Protein AF-0000000084924869 (afdb_homodimer)

Secondary structure (DSSP, 8-state):
-----HHHHHHHHHHHHHHHSPTTPPBPHHHHHHHHT--HHHHHHHHHHHHHTTSEEEE-STT-EEEESS-GGG-BHHHHHHHHH-S--SSGGGSSTTTSTTTTT-TTHHHHHHHHHHHHHHHHT-BHHHHHTT-/-----HHHHHHHHHHHHHHHSPTTPPBPHHHHHHHHT--HHHHHHHHHHHHHTTSEEEE-STT-EEEESS-GGG-BHHHHHHHHH-S--SSGGGSSTTTSTTTTT-TTHHHHHHHHHHHHHHHHT-BHHHHHTT-

Solvent-accessible surface area (backbone atoms only — not comparable to full-atom values): 14492 Å² total; per-residue (Å²): 72,27,41,59,49,71,68,42,52,44,48,51,45,50,53,29,54,48,55,61,46,64,89,87,51,65,40,37,55,67,55,52,18,62,74,55,74,37,62,47,72,61,48,50,53,50,52,53,56,33,31,76,73,45,57,23,40,74,43,79,70,100,73,28,22,37,28,64,47,53,63,36,76,77,35,30,45,36,59,58,42,33,70,68,52,38,67,81,37,44,33,72,60,69,77,34,89,70,67,28,90,46,62,92,69,42,57,57,54,62,55,44,51,48,39,35,51,50,42,48,51,54,31,56,70,34,30,36,38,40,47,43,64,67,99,74,28,40,60,49,71,67,41,52,46,47,50,46,50,54,28,53,47,54,61,44,63,89,89,50,64,40,36,55,67,54,51,18,62,75,57,74,37,61,46,72,61,49,48,54,51,51,53,56,33,31,76,72,46,57,23,39,72,43,78,71,99,73,27,23,37,26,65,47,53,62,37,75,77,35,29,46,37,58,57,44,32,71,67,52,39,69,82,36,43,33,69,60,69,79,35,90,71,68,28,91,44,61,92,68,42,58,58,54,64,54,45,50,49,39,35,51,50,42,48,52,54,31,57,71,35,28,37,38,40,48,43,66,67,99

InterPro domains:
  IPR000944 Transcription regulator Rrf2 [PF02082] (4-133)
  IPR000944 Transcription regulator Rrf2 [PS51197] (3-133)
  IPR000944 Transcription regulator Rrf2 [PTHR33221] (2-133)
  IPR000944 Transcription regulator Rrf2 [TIGR00738] (2-132)
  IPR036388 Winged helix-like DNA-binding domain superfamily [G3DSA:1.10.10.10] (2-135)
  IPR036390 Winged helix DNA-binding domain superfamily [SSF46785] (4-133)

Structure (mmCIF, N/CA/C/O backbone):
data_AF-0000000084924869-model_v1
#
loop_
_entity.id
_entity.type
_entity.pdbx_description
1 polymer 'Winged helix-turn-helix transcriptional regulator, Rrf2 family'
#
loop_
_atom_site.group_PDB
_atom_site.id
_atom_site.type_symbol
_atom_site.label_atom_id
_atom_site.label_alt_id
_atom_site.label_comp_id
_atom_site.label_asym_id
_atom_site.label_entity_id
_atom_site.label_seq_id
_atom_site.pdbx_PDB_ins_code
_atom_site.Cartn_x
_atom_site.Cartn_y
_atom_site.Cartn_z
_atom_site.occupancy
_atom_site.B_iso_or_equiv
_atom_site.auth_seq_id
_atom_site.auth_comp_id
_atom_site.auth_asym_id
_atom_site.auth_atom_id
_atom_site.pdbx_PDB_model_num
ATOM 1 N N . MET A 1 1 ? 5.004 -0.794 -4.93 1 53.16 1 MET A N 1
ATOM 2 C CA . MET A 1 1 ? 3.57 -1.046 -4.809 1 53.16 1 MET A CA 1
ATOM 3 C C . MET A 1 1 ? 2.863 0.132 -4.148 1 53.16 1 MET A C 1
ATOM 5 O O . MET A 1 1 ? 2.232 0.944 -4.828 1 53.16 1 MET A O 1
ATOM 9 N N . MET A 1 2 ? 2.777 0.022 -2.65 1 60.47 2 MET A N 1
ATOM 10 C CA . MET A 1 2 ? 1.943 0.911 -1.848 1 60.47 2 MET A CA 1
ATOM 11 C C . MET A 1 2 ? 2.678 2.207 -1.528 1 60.47 2 MET A C 1
ATOM 13 O O . MET A 1 2 ? 3.703 2.193 -0.845 1 60.47 2 MET A O 1
ATOM 17 N N . GLU A 1 3 ? 2.432 3.125 -2.549 1 78.69 3 GLU A N 1
ATOM 18 C CA . GLU A 1 3 ? 3.229 4.316 -2.271 1 78.69 3 GLU A CA 1
ATOM 19 C C . GLU A 1 3 ? 2.34 5.539 -2.072 1 78.69 3 GLU A C 1
ATOM 21 O O . GLU A 1 3 ? 1.475 5.824 -2.902 1 78.69 3 GLU A O 1
ATOM 26 N N . LEU A 1 4 ? 2.545 6.152 -0.967 1 87.62 4 LEU A N 1
ATOM 27 C CA . LEU A 1 4 ? 1.898 7.438 -0.728 1 87.62 4 LEU A CA 1
ATOM 28 C C . LEU A 1 4 ? 2.242 8.43 -1.832 1 87.62 4 LEU A C 1
ATOM 30 O O . LEU A 1 4 ? 3.396 8.523 -2.252 1 87.62 4 LEU A O 1
ATOM 34 N N . THR A 1 5 ? 1.262 9.148 -2.33 1 88.25 5 THR A N 1
ATOM 35 C CA . THR A 1 5 ? 1.486 10.148 -3.365 1 88.25 5 THR A CA 1
ATOM 36 C C . THR A 1 5 ? 2.102 11.414 -2.771 1 88.25 5 THR A C 1
ATOM 38 O O . THR A 1 5 ? 2.176 11.555 -1.55 1 88.25 5 THR A O 1
ATOM 41 N N . ARG A 1 6 ? 2.523 12.273 -3.648 1 89 6 ARG A N 1
ATOM 42 C CA . ARG A 1 6 ? 3.006 13.578 -3.223 1 89 6 ARG A CA 1
ATOM 43 C C . ARG A 1 6 ? 1.907 14.367 -2.514 1 89 6 ARG A C 1
ATOM 45 O O . ARG A 1 6 ? 2.172 15.07 -1.538 1 89 6 ARG A O 1
ATOM 52 N N . LYS A 1 7 ? 0.687 14.219 -3.035 1 93.25 7 LYS A N 1
ATOM 53 C CA . LYS A 1 7 ? -0.458 14.875 -2.408 1 93.25 7 LYS A CA 1
ATOM 54 C C . LYS A 1 7 ? -0.628 14.414 -0.963 1 93.25 7 LYS A C 1
ATOM 56 O O . LYS A 1 7 ? -0.887 15.234 -0.075 1 93.25 7 LYS A O 1
ATOM 61 N N . GLY A 1 8 ? -0.498 13.117 -0.785 1 93.75 8 GLY A N 1
ATOM 62 C CA . GLY A 1 8 ? -0.571 12.586 0.566 1 93.75 8 GLY A CA 1
ATOM 63 C C . GLY A 1 8 ? 0.512 13.125 1.479 1 93.75 8 GLY A C 1
ATOM 64 O O . GLY A 1 8 ? 0.253 13.43 2.646 1 93.75 8 GLY A O 1
ATOM 65 N N . GLU A 1 9 ? 1.698 13.273 0.937 1 91.75 9 GLU A N 1
ATOM 66 C CA . GLU A 1 9 ? 2.811 13.82 1.707 1 91.75 9 GLU A CA 1
ATOM 67 C C . GLU A 1 9 ? 2.543 15.273 2.107 1 91.75 9 GLU A C 1
ATOM 69 O O . GLU A 1 9 ? 2.752 15.648 3.262 1 91.75 9 GLU A O 1
ATOM 74 N N . TYR A 1 10 ? 2.08 16.016 1.207 1 94.75 10 TYR A N 1
ATOM 75 C CA . TYR A 1 10 ? 1.761 17.422 1.456 1 94.75 10 TYR A CA 1
ATOM 76 C C . TYR A 1 10 ? 0.674 17.547 2.518 1 94.75 10 TYR A C 1
ATOM 78 O O . TYR A 1 10 ? 0.769 18.391 3.41 1 94.75 10 TYR A O 1
ATOM 86 N N . ALA A 1 11 ? -0.314 16.688 2.385 1 97.19 11 ALA A N 1
ATOM 87 C CA . ALA A 1 11 ? -1.429 16.703 3.33 1 97.19 11 ALA A CA 1
ATOM 88 C C . ALA A 1 11 ? -0.943 16.469 4.754 1 97.19 11 ALA A C 1
ATOM 90 O O . ALA A 1 11 ? -1.32 17.188 5.68 1 97.19 11 ALA A O 1
ATOM 91 N N . ILE A 1 12 ? -0.11 15.5 4.812 1 96.19 12 ILE A N 1
ATOM 92 C CA . ILE A 1 12 ? 0.388 15.117 6.129 1 96.19 12 ILE A CA 1
ATOM 93 C C . ILE A 1 12 ? 1.223 16.25 6.719 1 96.19 12 ILE A C 1
ATOM 95 O O . ILE A 1 12 ? 1.039 16.625 7.875 1 96.19 12 ILE A O 1
ATOM 99 N N . ARG A 1 13 ? 2.061 16.812 5.949 1 95.06 13 ARG A N 1
ATOM 100 C CA . ARG A 1 13 ? 2.869 17.938 6.418 1 95.06 13 ARG A CA 1
ATOM 101 C C . ARG A 1 13 ? 1.986 19.109 6.844 1 95.06 13 ARG A C 1
ATOM 103 O O . ARG A 1 13 ? 2.211 19.703 7.895 1 95.06 13 ARG A O 1
ATOM 110 N N . GLY A 1 14 ? 1.022 19.391 6.008 1 96.88 14 GLY A N 1
ATOM 111 C CA . GLY A 1 14 ? 0.128 20.5 6.289 1 96.88 14 GLY A CA 1
ATOM 112 C C . GLY A 1 14 ? -0.635 20.344 7.59 1 96.88 14 GLY A C 1
ATOM 113 O O . GLY A 1 14 ? -0.682 21.266 8.406 1 96.88 14 GLY A O 1
ATOM 114 N N . ILE A 1 15 ? -1.217 19.188 7.781 1 97.62 15 ILE A N 1
ATOM 115 C CA . ILE A 1 15 ? -2.07 18.969 8.945 1 97.62 15 ILE A CA 1
ATOM 116 C C . ILE A 1 15 ? -1.216 18.922 10.211 1 97.62 15 ILE A C 1
ATOM 118 O O . ILE A 1 15 ? -1.646 19.375 11.273 1 97.62 15 ILE A O 1
ATOM 122 N N . ILE A 1 16 ? -0.017 18.344 10.133 1 96.75 16 ILE A N 1
ATOM 123 C CA . ILE A 1 16 ? 0.887 18.312 11.281 1 96.75 16 ILE A CA 1
ATOM 124 C C . ILE A 1 16 ? 1.256 19.75 11.68 1 96.75 16 ILE A C 1
ATOM 126 O O . ILE A 1 16 ? 1.271 20.078 12.867 1 96.75 16 ILE A O 1
ATOM 130 N N . HIS A 1 17 ? 1.549 20.547 10.703 1 96.88 17 HIS A N 1
ATOM 131 C CA . HIS A 1 17 ? 1.871 21.938 10.984 1 96.88 17 HIS A CA 1
ATOM 132 C C . HIS A 1 17 ? 0.722 22.641 11.711 1 96.88 17 HIS A C 1
ATOM 134 O O . HIS A 1 17 ? 0.934 23.312 12.719 1 96.88 17 HIS A O 1
ATOM 140 N N . LEU A 1 18 ? -0.443 22.469 11.219 1 97.62 18 LEU A N 1
ATOM 141 C CA . LEU A 1 18 ? -1.604 23.078 11.844 1 97.62 18 LEU A CA 1
ATOM 142 C C . LEU A 1 18 ? -1.762 22.609 13.289 1 97.62 18 LEU A C 1
ATOM 144 O O . LEU A 1 18 ? -2.143 23.391 14.164 1 97.62 18 LEU A O 1
ATOM 148 N N . ALA A 1 19 ? -1.456 21.359 13.492 1 97.06 19 ALA A N 1
ATOM 149 C CA . ALA A 1 19 ? -1.601 20.781 14.82 1 97.06 19 ALA A CA 1
ATOM 150 C C . ALA A 1 19 ? -0.564 21.344 15.789 1 97.06 19 ALA A C 1
ATOM 152 O O . ALA A 1 19 ? -0.705 21.219 17 1 97.06 19 ALA A O 1
ATOM 153 N N . GLN A 1 20 ? 0.542 21.891 15.297 1 96.31 20 GLN A N 1
ATOM 154 C CA . GLN A 1 20 ? 1.623 22.422 16.109 1 96.31 20 GLN A CA 1
ATOM 155 C C . GLN A 1 20 ? 1.338 23.875 16.516 1 96.31 20 GLN A C 1
ATOM 157 O O . GLN A 1 20 ? 2.016 24.422 17.391 1 96.31 20 GLN A O 1
ATOM 162 N N . LEU A 1 21 ? 0.315 24.453 15.914 1 95.56 21 LEU A N 1
ATOM 163 C CA . LEU A 1 21 ? -0.051 25.828 16.219 1 95.56 21 LEU A CA 1
ATOM 164 C C . LEU A 1 21 ? -0.921 25.906 17.469 1 95.56 21 LEU A C 1
ATOM 166 O O . LEU A 1 21 ? -1.56 24.906 17.844 1 95.56 21 LEU A O 1
ATOM 170 N N . PRO A 1 22 ? -0.919 27.078 18.141 1 93.62 22 PRO A N 1
ATOM 171 C CA . PRO A 1 22 ? -1.825 27.25 19.281 1 93.62 22 PRO A CA 1
ATOM 172 C C . PRO A 1 22 ? -3.287 27.016 18.922 1 93.62 22 PRO A C 1
ATOM 174 O O . PRO A 1 22 ? -3.723 27.375 17.828 1 93.62 22 PRO A O 1
ATOM 177 N N . PRO A 1 23 ? -3.977 26.328 19.891 1 88.56 23 PRO A N 1
ATOM 178 C CA . PRO A 1 23 ? -5.395 26.078 19.609 1 88.56 23 PRO A CA 1
ATOM 179 C C . PRO A 1 23 ? -6.145 27.359 19.203 1 88.56 23 PRO A C 1
ATOM 181 O O . PRO A 1 23 ? -5.953 28.406 19.812 1 88.56 23 PRO A O 1
ATOM 184 N N . GLY A 1 24 ? -6.875 27.266 18.094 1 87.19 24 GLY A N 1
ATOM 185 C CA . GLY A 1 24 ? -7.707 28.391 17.672 1 87.19 24 GLY A CA 1
ATOM 186 C C . GLY A 1 24 ? -7 29.328 16.719 1 87.19 24 GLY A C 1
ATOM 187 O O . GLY A 1 24 ? -7.625 30.234 16.156 1 87.19 24 GLY A O 1
ATOM 188 N N . LYS A 1 25 ? -5.695 29.203 16.578 1 92.19 25 LYS A N 1
ATOM 189 C CA . LYS A 1 25 ? -4.965 30.062 15.656 1 92.19 25 LYS A CA 1
ATOM 190 C C . LYS A 1 25 ? -5.301 29.734 14.203 1 92.19 25 LYS A C 1
ATOM 192 O O . LYS A 1 25 ? -5.207 28.578 13.789 1 92.19 25 LYS A O 1
ATOM 197 N N . VAL A 1 26 ? -5.715 30.75 13.492 1 95.62 26 VAL A N 1
ATOM 198 C CA . VAL A 1 26 ? -5.934 30.625 12.055 1 95.62 26 VAL A CA 1
ATOM 199 C C . VAL A 1 26 ? -4.633 30.906 11.312 1 95.62 26 VAL A C 1
ATOM 201 O O . VAL A 1 26 ? -4.012 31.953 11.516 1 95.62 26 VAL A O 1
ATOM 204 N N . ALA A 1 27 ? -4.16 29.953 10.562 1 96.69 27 ALA A N 1
ATOM 205 C CA . ALA A 1 27 ? -2.939 30.141 9.781 1 96.69 27 ALA A CA 1
ATOM 206 C C . ALA A 1 27 ? -3.266 30.422 8.32 1 96.69 27 ALA A C 1
ATOM 208 O O . ALA A 1 27 ? -4.113 29.766 7.719 1 96.69 27 ALA A O 1
ATOM 209 N N . LEU A 1 28 ? -2.555 31.438 7.816 1 96.06 28 LEU A N 1
ATOM 210 C CA . LEU A 1 28 ? -2.693 31.734 6.395 1 96.06 28 LEU A CA 1
ATOM 211 C C . LEU A 1 28 ? -2.117 30.594 5.547 1 96.06 28 LEU A C 1
ATOM 213 O O . LEU A 1 28 ? -1.1 30 5.91 1 96.06 28 LEU A O 1
ATOM 217 N N . ILE A 1 29 ? -2.816 30.375 4.402 1 96.38 29 ILE A N 1
ATOM 218 C CA . ILE A 1 29 ? -2.357 29.328 3.496 1 96.38 29 ILE A CA 1
ATOM 219 C C . ILE A 1 29 ? -0.901 29.578 3.115 1 96.38 29 ILE A C 1
ATOM 221 O O . ILE A 1 29 ? -0.109 28.641 3.016 1 96.38 29 ILE A O 1
ATOM 225 N N . SER A 1 30 ? -0.504 30.844 2.859 1 96 30 SER A N 1
ATOM 226 C CA . SER A 1 30 ? 0.861 31.188 2.48 1 96 30 SER A CA 1
ATOM 227 C C . SER A 1 30 ? 1.85 30.828 3.586 1 96 30 SER A C 1
ATOM 229 O O . SER A 1 30 ? 2.955 30.359 3.307 1 96 30 SER A O 1
ATOM 231 N N . GLU A 1 31 ? 1.452 31 4.789 1 96.19 31 GLU A N 1
ATOM 232 C CA . GLU A 1 31 ? 2.297 30.672 5.938 1 96.19 31 GLU A CA 1
ATOM 233 C C . GLU A 1 31 ? 2.496 29.156 6.066 1 96.19 31 GLU A C 1
ATOM 235 O O . GLU A 1 31 ? 3.611 28.703 6.309 1 96.19 31 GLU A O 1
ATOM 240 N N . ILE A 1 32 ? 1.382 28.453 5.926 1 97.19 32 ILE A N 1
ATOM 241 C CA . ILE A 1 32 ? 1.454 27 6.035 1 97.19 32 ILE A CA 1
ATOM 242 C C . ILE A 1 32 ? 2.342 26.438 4.922 1 97.19 32 ILE A C 1
ATOM 244 O O . ILE A 1 32 ? 3.209 25.594 5.176 1 97.19 32 ILE A O 1
ATOM 248 N N . ALA A 1 33 ? 2.076 26.938 3.713 1 97.38 33 ALA A N 1
ATOM 249 C CA . ALA A 1 33 ? 2.84 26.5 2.553 1 97.38 33 ALA A CA 1
ATOM 250 C C . ALA A 1 33 ? 4.332 26.734 2.75 1 97.38 33 ALA A C 1
ATOM 252 O O . ALA A 1 33 ? 5.152 25.844 2.496 1 97.38 33 ALA A O 1
ATOM 253 N N . GLU A 1 34 ? 4.734 27.844 3.232 1 96.69 34 GLU A N 1
ATOM 254 C CA . GLU A 1 34 ? 6.129 28.203 3.463 1 96.69 34 GLU A CA 1
ATOM 255 C C . GLU A 1 34 ? 6.746 27.344 4.559 1 96.69 34 GLU A C 1
ATOM 257 O O . GLU A 1 34 ? 7.852 26.812 4.391 1 96.69 34 GLU A O 1
ATOM 262 N N . ALA A 1 35 ? 6.035 27.172 5.582 1 95.44 35 ALA A N 1
ATOM 263 C CA . ALA A 1 35 ? 6.543 26.438 6.738 1 95.44 35 ALA A CA 1
ATOM 264 C C . ALA A 1 35 ? 6.734 24.953 6.41 1 95.44 35 ALA A C 1
ATOM 266 O O . ALA A 1 35 ? 7.598 24.297 6.988 1 95.44 35 ALA A O 1
ATOM 267 N N . THR A 1 36 ? 5.953 24.438 5.523 1 94.62 36 THR A N 1
ATOM 268 C CA . THR A 1 36 ? 5.957 23 5.254 1 94.62 36 THR A CA 1
ATOM 269 C C . THR A 1 36 ? 6.656 22.703 3.934 1 94.62 36 THR A C 1
ATOM 271 O O . THR A 1 36 ? 6.793 21.531 3.547 1 94.62 36 THR A O 1
ATOM 274 N N . ASP A 1 37 ? 7.059 23.703 3.205 1 94.06 37 ASP A N 1
ATOM 275 C CA . ASP A 1 37 ? 7.691 23.531 1.9 1 94.06 37 ASP A CA 1
ATOM 276 C C . ASP A 1 37 ? 6.781 22.781 0.936 1 94.06 37 ASP A C 1
ATOM 278 O O . ASP A 1 37 ? 7.184 21.766 0.357 1 94.06 37 ASP A O 1
ATOM 282 N N . VAL A 1 38 ? 5.543 23.219 0.897 1 96.06 38 VAL A N 1
ATOM 283 C CA . VAL A 1 38 ? 4.535 22.688 -0.01 1 96.06 38 VAL A CA 1
ATOM 284 C C . VAL A 1 38 ? 4.016 23.797 -0.921 1 96.06 38 VAL A C 1
ATOM 286 O O . VAL A 1 38 ? 3.744 24.906 -0.463 1 96.06 38 VAL A O 1
ATOM 289 N N . PRO A 1 39 ? 3.92 23.5 -2.246 1 97.38 39 PRO A N 1
ATOM 290 C CA . PRO A 1 39 ? 3.338 24.531 -3.111 1 97.38 39 PRO A CA 1
ATOM 291 C C . PRO A 1 39 ? 1.97 25.016 -2.627 1 97.38 39 PRO A C 1
ATOM 293 O O . PRO A 1 39 ? 1.089 24.188 -2.359 1 97.38 39 PRO A O 1
ATOM 296 N N . GLN A 1 40 ? 1.827 26.328 -2.543 1 97.12 40 GLN A N 1
ATOM 297 C CA . GLN A 1 40 ? 0.661 26.938 -1.921 1 97.12 40 GLN A CA 1
ATOM 298 C C . GLN A 1 40 ? -0.628 26.484 -2.602 1 97.12 40 GLN A C 1
ATOM 300 O O . GLN A 1 40 ? -1.613 26.172 -1.932 1 97.12 40 GLN A O 1
ATOM 305 N N . THR A 1 41 ? -0.629 26.453 -3.938 1 96.75 41 THR A N 1
ATOM 306 C CA . THR A 1 41 ? -1.828 26.109 -4.695 1 96.75 41 THR A CA 1
ATOM 307 C C . THR A 1 41 ? -2.279 24.688 -4.379 1 96.75 41 THR A C 1
ATOM 309 O O . THR A 1 41 ? -3.471 24.438 -4.188 1 96.75 41 THR A O 1
ATOM 312 N N . PHE A 1 42 ? -1.299 23.734 -4.301 1 96.44 42 PHE A N 1
ATOM 313 C CA . PHE A 1 42 ? -1.608 22.344 -3.996 1 96.44 42 PHE A CA 1
ATOM 314 C C . PHE A 1 42 ? -2.111 22.203 -2.564 1 96.44 42 PHE A C 1
ATOM 316 O O . PHE A 1 42 ? -3.094 21.516 -2.311 1 96.44 42 PHE A O 1
ATOM 323 N N . LEU A 1 43 ? -1.487 22.891 -1.683 1 97.69 43 LEU A N 1
ATOM 324 C CA . LEU A 1 43 ? -1.86 22.828 -0.274 1 97.69 43 LEU A CA 1
ATOM 325 C C . LEU A 1 43 ? -3.258 23.391 -0.053 1 97.69 43 LEU A C 1
ATOM 327 O O . LEU A 1 43 ? -4.039 22.844 0.727 1 97.69 43 LEU A O 1
ATOM 331 N N . ALA A 1 44 ? -3.559 24.484 -0.708 1 96.81 44 ALA A N 1
ATOM 332 C CA . ALA A 1 44 ? -4.879 25.094 -0.588 1 96.81 44 ALA A CA 1
ATOM 333 C C . ALA A 1 44 ? -5.977 24.109 -1 1 96.81 44 ALA A C 1
ATOM 335 O O . ALA A 1 44 ? -7 24 -0.32 1 96.81 44 ALA A O 1
ATOM 336 N N . LYS A 1 45 ? -5.781 23.438 -2.045 1 97.44 45 LYS A N 1
ATOM 337 C CA . LYS A 1 45 ? -6.754 22.453 -2.523 1 97.44 45 LYS A CA 1
ATOM 338 C C . LYS A 1 45 ? -6.934 21.328 -1.521 1 97.44 45 LYS A C 1
ATOM 340 O O . LYS A 1 45 ? -8.055 20.891 -1.255 1 97.44 45 LYS A O 1
ATOM 345 N N . ILE A 1 46 ? -5.832 20.859 -1.04 1 98.12 46 ILE A N 1
ATOM 346 C CA . ILE A 1 46 ? -5.855 19.781 -0.06 1 98.12 46 ILE A CA 1
ATOM 347 C C . ILE A 1 46 ? -6.641 20.219 1.175 1 98.12 46 ILE A C 1
ATOM 349 O O . ILE A 1 46 ? -7.559 19.531 1.614 1 98.12 46 ILE A O 1
ATOM 353 N N . LEU A 1 47 ? -6.277 21.391 1.709 1 98 47 LEU A N 1
ATOM 354 C CA . LEU A 1 47 ? -6.895 21.844 2.947 1 98 47 LEU A CA 1
ATOM 355 C C . LEU A 1 47 ? -8.359 22.203 2.725 1 98 47 LEU A C 1
ATOM 357 O O . LEU A 1 47 ? -9.188 22.016 3.617 1 98 47 LEU A O 1
ATOM 361 N N . GLN A 1 48 ? -8.688 22.656 1.547 1 97.31 48 GLN A N 1
ATOM 362 C CA . GLN A 1 48 ? -10.094 22.891 1.226 1 97.31 48 GLN A CA 1
ATOM 363 C C . GLN A 1 48 ? -10.891 21.594 1.249 1 97.31 48 GLN A C 1
ATOM 365 O O . GLN A 1 48 ? -12.023 21.562 1.743 1 97.31 48 GLN A O 1
ATOM 370 N N . SER A 1 49 ? -10.312 20.609 0.701 1 97.56 49 SER A N 1
ATOM 371 C CA . SER A 1 49 ? -10.977 19.312 0.736 1 97.56 49 SER A CA 1
ATOM 372 C C . SER A 1 49 ? -11.125 18.797 2.166 1 97.56 49 SER A C 1
ATOM 374 O O . SER A 1 49 ? -12.125 18.156 2.506 1 97.56 49 SER A O 1
ATOM 376 N N . PHE A 1 50 ? -10.117 19.031 2.961 1 98.38 50 PHE A N 1
ATOM 377 C CA . PHE A 1 50 ? -10.164 18.641 4.363 1 98.38 50 PHE A CA 1
ATOM 378 C C . PHE A 1 50 ? -11.266 19.391 5.102 1 98.38 50 PHE A C 1
ATOM 380 O O . PHE A 1 50 ? -11.875 18.859 6.031 1 98.38 50 PHE A O 1
ATOM 387 N N . ALA A 1 51 ? -11.492 20.625 4.738 1 97.94 51 ALA A N 1
ATOM 388 C CA . ALA A 1 51 ? -12.547 21.438 5.352 1 97.94 51 ALA A CA 1
ATOM 389 C C . ALA A 1 51 ? -13.922 20.828 5.098 1 97.94 51 ALA A C 1
ATOM 391 O O . ALA A 1 51 ? -14.781 20.828 5.977 1 97.94 51 ALA A O 1
ATOM 392 N N . LYS A 1 52 ? -14.07 20.234 3.98 1 97.12 52 LYS A N 1
ATOM 393 C CA . LYS A 1 52 ? -15.352 19.625 3.605 1 97.12 52 LYS A CA 1
ATOM 394 C C . LYS A 1 52 ? -15.68 18.438 4.504 1 97.12 52 LYS A C 1
ATOM 396 O O . LYS A 1 52 ? -16.844 18.094 4.68 1 97.12 52 LYS A O 1
ATOM 401 N N . ILE A 1 53 ? -14.664 17.875 5.07 1 96.56 53 ILE A N 1
ATOM 402 C CA . ILE A 1 53 ? -14.906 16.688 5.879 1 96.56 53 ILE A CA 1
ATOM 403 C C . ILE A 1 53 ? -14.602 16.984 7.344 1 96.56 53 ILE A C 1
ATOM 405 O O . ILE A 1 53 ? -14.508 16.062 8.164 1 96.56 53 ILE A O 1
ATOM 409 N N . GLY A 1 54 ? -14.336 18.125 7.668 1 97.25 54 GLY A N 1
ATOM 410 C CA . GLY A 1 54 ? -14.289 18.594 9.047 1 97.25 54 GLY A CA 1
ATOM 411 C C . GLY A 1 54 ? -12.93 18.391 9.695 1 97.25 54 GLY A C 1
ATOM 412 O O . GLY A 1 54 ? -12.797 18.531 10.914 1 97.25 54 GLY A O 1
ATOM 413 N N . ILE A 1 55 ? -11.898 18.078 8.953 1 97.75 55 ILE A N 1
ATOM 414 C CA . ILE A 1 55 ? -10.555 17.938 9.5 1 97.75 55 ILE A CA 1
ATOM 415 C C . ILE A 1 55 ? -9.984 19.328 9.836 1 97.75 55 ILE A C 1
ATOM 417 O O . ILE A 1 55 ? -9.312 19.484 10.852 1 97.75 55 ILE A O 1
ATOM 421 N N . VAL A 1 56 ? -10.297 20.297 8.984 1 98 56 VAL A N 1
ATOM 422 C CA . VAL A 1 56 ? -9.914 21.672 9.242 1 98 56 VAL A CA 1
ATOM 423 C C . VAL A 1 56 ? -11.125 22.594 9.062 1 98 56 VAL A C 1
ATOM 425 O O . VAL A 1 56 ? -12.164 22.156 8.562 1 98 56 VAL A O 1
ATOM 428 N N . GLN A 1 57 ? -10.984 23.766 9.555 1 97.12 57 GLN A N 1
ATOM 429 C CA . GLN A 1 57 ? -11.914 24.859 9.281 1 97.12 57 GLN A CA 1
ATOM 430 C C . GLN A 1 57 ? -11.273 25.906 8.367 1 97.12 57 GLN A C 1
ATOM 432 O O . GLN A 1 57 ? -10.109 26.266 8.547 1 97.12 57 GLN A O 1
ATOM 437 N N . SER A 1 58 ? -12.023 26.344 7.461 1 96.75 58 SER A N 1
ATOM 438 C CA . SER A 1 58 ? -11.547 27.359 6.523 1 96.75 58 SER A CA 1
ATOM 439 C C . SER A 1 58 ? -12.195 28.719 6.801 1 96.75 58 SER A C 1
ATOM 441 O O . SER A 1 58 ? -13.375 28.781 7.156 1 96.75 58 SER A O 1
ATOM 443 N N . PHE A 1 59 ? -11.43 29.75 6.684 1 94.12 59 PHE A N 1
ATOM 444 C CA . PHE A 1 59 ? -11.898 31.109 6.875 1 94.12 59 PHE A CA 1
ATOM 445 C C . PHE A 1 59 ? -11.594 31.969 5.648 1 94.12 59 PHE A C 1
ATOM 447 O O . PHE A 1 59 ? -10.508 31.859 5.07 1 94.12 59 PHE A O 1
ATOM 454 N N . ARG A 1 60 ? -12.531 32.781 5.262 1 85.88 60 ARG A N 1
ATOM 455 C CA . ARG A 1 60 ? -12.367 33.656 4.109 1 85.88 60 ARG A CA 1
ATOM 456 C C . ARG A 1 60 ? -12.055 35.094 4.551 1 85.88 60 ARG A C 1
ATOM 458 O O . ARG A 1 60 ? -12.281 35.469 5.707 1 85.88 60 ARG A O 1
ATOM 465 N N . GLY A 1 61 ? -11.555 36.062 3.699 1 77.62 61 GLY A N 1
ATOM 466 C CA . GLY A 1 61 ? -11.289 37.469 3.924 1 77.62 61 GLY A CA 1
ATOM 467 C C . GLY A 1 61 ? -9.898 37.719 4.473 1 77.62 61 GLY A C 1
ATOM 468 O O . GLY A 1 61 ? -8.992 36.906 4.297 1 77.62 61 GLY A O 1
ATOM 469 N N . ALA A 1 62 ? -9.5 38.969 5.051 1 64.5 62 ALA A N 1
ATOM 470 C CA . ALA A 1 62 ? -8.195 39.438 5.5 1 64.5 62 ALA A CA 1
ATOM 471 C C . ALA A 1 62 ? -7.559 38.469 6.48 1 64.5 62 ALA A C 1
ATOM 473 O O . ALA A 1 62 ? -6.336 38.281 6.496 1 64.5 62 ALA A O 1
ATOM 474 N N . GLY A 1 63 ? -8.359 37.625 7.152 1 64.69 63 GLY A N 1
ATOM 475 C CA . GLY A 1 63 ? -7.879 36.656 8.125 1 64.69 63 GLY A CA 1
ATOM 476 C C . GLY A 1 63 ? -8.141 35.219 7.707 1 64.69 63 GLY A C 1
ATOM 477 O O . GLY A 1 63 ? -8.266 34.344 8.555 1 64.69 63 GLY A O 1
ATOM 478 N N . GLY A 1 64 ? -8.188 35.219 6.324 1 85.12 64 GLY A N 1
ATOM 479 C CA . GLY A 1 64 ? -8.562 33.938 5.777 1 85.12 64 GLY A CA 1
ATOM 480 C C . GLY A 1 64 ? -7.438 32.906 5.84 1 85.12 64 GLY A C 1
ATOM 481 O O . GLY A 1 64 ? -6.27 33.281 5.992 1 85.12 64 GLY A O 1
ATOM 482 N N . GLY A 1 65 ? -7.746 31.656 6.211 1 96.06 65 GLY A N 1
ATOM 483 C CA . GLY A 1 65 ? -6.816 30.562 6.426 1 96.06 65 GLY A CA 1
ATOM 484 C C . GLY A 1 65 ? -7.488 29.312 6.965 1 96.06 65 GLY A C 1
ATOM 485 O O . GLY A 1 65 ? -8.609 28.984 6.578 1 96.06 65 GLY A O 1
ATOM 486 N N . PHE A 1 66 ? -6.648 28.609 7.605 1 97.88 66 PHE A N 1
ATOM 487 C CA . PHE A 1 66 ? -7.117 27.312 8.07 1 97.88 66 PHE A CA 1
ATOM 488 C C . PHE A 1 66 ? -6.73 27.094 9.531 1 97.88 66 PHE A C 1
ATOM 490 O O . PHE A 1 66 ? -5.723 27.625 10 1 97.88 66 PHE A O 1
ATOM 497 N N . MET A 1 67 ? -7.496 26.406 10.203 1 97 67 MET A N 1
ATOM 498 C CA . MET A 1 67 ? -7.172 25.859 11.508 1 97 67 MET A CA 1
ATOM 499 C C . MET A 1 67 ? -7.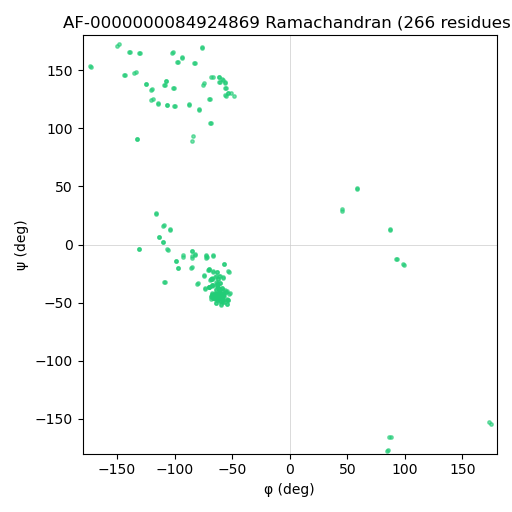707 24.438 11.648 1 97 67 MET A C 1
ATOM 501 O O . MET A 1 67 ? -8.531 24 10.836 1 97 67 MET A O 1
ATOM 505 N N . LEU A 1 68 ? -7.234 23.734 12.641 1 97.25 68 LEU A N 1
ATOM 506 C CA . LEU A 1 68 ? -7.777 22.406 12.844 1 97.25 68 LEU A CA 1
ATOM 507 C C . LEU A 1 68 ? -9.273 22.453 13.125 1 97.25 68 LEU A C 1
ATOM 509 O O . LEU A 1 68 ? -9.742 23.344 13.852 1 97.25 68 LEU A O 1
ATOM 513 N N . GLY A 1 69 ? -10.016 21.531 12.57 1 96.5 69 GLY A N 1
ATOM 514 C CA . GLY A 1 69 ? -11.453 21.484 12.789 1 96.5 69 GLY A CA 1
ATOM 515 C C . GLY A 1 69 ? -11.844 20.719 14.039 1 96.5 69 GLY A C 1
ATOM 516 O O . GLY A 1 69 ? -12.977 20.844 14.523 1 96.5 69 GLY A O 1
ATOM 517 N N . ARG A 1 70 ? -11.023 19.906 14.516 1 94.81 70 ARG A N 1
ATOM 518 C CA . ARG A 1 70 ? -11.141 19.172 15.766 1 94.81 70 ARG A CA 1
ATOM 519 C C . ARG A 1 70 ? -9.766 18.938 16.391 1 94.81 70 ARG A C 1
ATOM 521 O O . ARG A 1 70 ? -8.742 19.219 15.781 1 94.81 70 ARG A O 1
ATOM 528 N N . SER A 1 71 ? -9.797 18.406 17.609 1 96.31 71 SER A N 1
ATOM 529 C CA . SER A 1 71 ? -8.531 18.188 18.312 1 96.31 71 SER A CA 1
ATOM 530 C C . SER A 1 71 ? -7.617 17.266 17.531 1 96.31 71 SER A C 1
ATOM 532 O O . SER A 1 71 ? -8.07 16.266 16.953 1 96.31 71 SER A O 1
ATOM 534 N N . ALA A 1 72 ? -6.309 17.531 17.547 1 97.31 72 ALA A N 1
ATOM 535 C CA . ALA A 1 72 ? -5.312 16.734 16.844 1 97.31 72 ALA A CA 1
ATOM 536 C C . ALA A 1 72 ? -5.305 15.297 17.375 1 97.31 72 ALA A C 1
ATOM 538 O O . ALA A 1 72 ? -4.945 14.359 16.656 1 97.31 72 ALA A O 1
ATOM 539 N N . SER A 1 73 ? -5.711 15.102 18.672 1 97.31 73 SER A N 1
ATOM 540 C CA . SER A 1 73 ? -5.734 13.781 19.281 1 97.31 73 SER A CA 1
ATOM 541 C C . SER A 1 73 ? -6.863 12.922 18.719 1 97.31 73 SER A C 1
ATOM 543 O O . SER A 1 73 ? -6.887 11.711 18.922 1 97.31 73 SER A O 1
ATOM 545 N N . ARG A 1 74 ? -7.762 13.531 17.969 1 97.38 74 ARG A N 1
ATOM 546 C CA . ARG A 1 74 ? -8.922 12.836 17.422 1 97.38 74 ARG A CA 1
ATOM 547 C C . ARG A 1 74 ? -8.797 12.688 15.914 1 97.38 74 ARG A C 1
ATOM 549 O O . ARG A 1 74 ? -9.758 12.289 15.242 1 97.38 74 ARG A O 1
ATOM 556 N N . ILE A 1 75 ? -7.781 13.102 15.336 1 97.69 75 ILE A N 1
ATOM 557 C CA . ILE A 1 75 ? -7.484 12.938 13.922 1 97.69 75 ILE A CA 1
ATOM 558 C C . ILE A 1 75 ? -6.387 11.891 13.742 1 97.69 75 ILE A C 1
ATOM 560 O O . ILE A 1 75 ? -5.27 12.062 14.242 1 97.69 75 ILE A O 1
ATOM 564 N N . THR A 1 76 ? -6.688 10.883 13.062 1 98.25 76 THR A N 1
ATOM 565 C CA . THR A 1 76 ? -5.703 9.82 12.859 1 98.25 76 THR A CA 1
ATOM 566 C C . THR A 1 76 ? -4.988 9.992 11.523 1 98.25 76 THR A C 1
ATOM 568 O O . THR A 1 76 ? -5.496 10.672 10.625 1 98.25 76 THR A O 1
ATOM 571 N N . LEU A 1 77 ? -3.83 9.43 11.461 1 97.25 77 LEU A N 1
ATOM 572 C CA . LEU A 1 77 ? -3.117 9.43 10.188 1 97.25 77 LEU A CA 1
ATOM 573 C C . LEU A 1 77 ? -3.924 8.703 9.109 1 97.25 77 LEU A C 1
ATOM 575 O O . LEU A 1 77 ? -3.889 9.086 7.941 1 97.25 77 LEU A O 1
ATOM 579 N N . ARG A 1 78 ? -4.691 7.668 9.523 1 96.88 78 ARG A N 1
ATOM 580 C CA . ARG A 1 78 ? -5.559 6.977 8.57 1 96.88 78 ARG A CA 1
ATOM 581 C C . ARG A 1 78 ? -6.543 7.945 7.922 1 96.88 78 ARG A C 1
ATOM 583 O O . ARG A 1 78 ? -6.68 7.973 6.699 1 96.88 78 ARG A O 1
ATOM 590 N N . GLU A 1 79 ? -7.188 8.711 8.766 1 97.25 79 GLU A N 1
ATOM 591 C CA . GLU A 1 79 ? -8.18 9.664 8.273 1 97.25 79 GLU A CA 1
ATOM 592 C C . GLU A 1 79 ? -7.562 10.625 7.266 1 97.25 79 GLU A C 1
ATOM 594 O O . GLU A 1 79 ? -8.156 10.898 6.223 1 97.25 79 GLU A O 1
ATOM 599 N N . VAL A 1 80 ? -6.387 11.117 7.531 1 97.44 80 VAL A N 1
ATOM 600 C CA . VAL A 1 80 ? -5.699 12.07 6.668 1 97.44 80 VAL A CA 1
ATOM 601 C C . VAL A 1 80 ? -5.328 11.398 5.348 1 97.44 80 VAL A C 1
ATOM 603 O O . VAL A 1 80 ? -5.582 11.953 4.273 1 97.44 80 VAL A O 1
ATOM 606 N N . VAL A 1 81 ? -4.793 10.227 5.438 1 95.44 81 VAL A N 1
ATOM 607 C CA . VAL A 1 81 ? -4.352 9.492 4.254 1 95.44 81 VAL A CA 1
ATOM 608 C C . VAL A 1 81 ? -5.559 9.156 3.379 1 95.44 81 VAL A C 1
ATOM 610 O O . VAL A 1 81 ? -5.547 9.406 2.172 1 95.44 81 VAL A O 1
ATOM 613 N N . GLU A 1 82 ? -6.637 8.656 3.934 1 95 82 GLU A N 1
ATOM 614 C CA . GLU A 1 82 ? -7.805 8.25 3.154 1 95 82 GLU A CA 1
ATOM 615 C C . GLU A 1 82 ? -8.492 9.461 2.525 1 95 82 GLU A C 1
ATOM 617 O O . GLU A 1 82 ? -9.07 9.359 1.444 1 95 82 GLU A O 1
ATOM 622 N N . ALA A 1 83 ? -8.359 10.547 3.207 1 95.81 83 ALA A N 1
ATOM 623 C CA . ALA A 1 83 ? -8.977 11.758 2.68 1 95.81 83 ALA A CA 1
ATOM 624 C C . ALA A 1 83 ? -8.344 12.172 1.354 1 95.81 83 ALA A C 1
ATOM 626 O O . ALA A 1 83 ? -9.008 12.766 0.499 1 95.81 83 ALA A O 1
ATOM 627 N N . VAL A 1 84 ? -7.125 11.828 1.156 1 94.19 84 VAL A N 1
ATOM 628 C CA . VAL A 1 84 ? -6.434 12.297 -0.04 1 94.19 84 VAL A CA 1
ATOM 629 C C . VAL A 1 84 ? -6.215 11.125 -1.001 1 94.19 84 VAL A C 1
ATOM 631 O O . VAL A 1 84 ? -6.164 11.32 -2.219 1 94.19 84 VAL A O 1
ATOM 634 N N . GLU A 1 85 ? -6.027 9.922 -0.447 1 90.94 85 GLU A N 1
ATOM 635 C CA . GLU A 1 85 ? -5.668 8.766 -1.273 1 90.94 85 GLU A CA 1
ATOM 636 C C . GLU A 1 85 ? -6.891 7.91 -1.583 1 90.94 85 GLU A C 1
ATOM 638 O O . GLU A 1 85 ? -6.859 7.082 -2.494 1 90.94 85 GLU A O 1
ATOM 643 N N . GLY A 1 86 ? -7.961 8.109 -0.894 1 90.88 86 GLY A N 1
ATOM 644 C CA . GLY A 1 86 ? -9.062 7.164 -0.937 1 90.88 86 GLY A CA 1
ATOM 645 C C . GLY A 1 86 ? -8.898 6.008 0.032 1 90.88 86 GLY A C 1
ATOM 646 O O . GLY A 1 86 ? -7.957 5.992 0.832 1 90.88 86 GLY A O 1
ATOM 647 N N . PRO A 1 87 ? -9.836 5.082 0.001 1 90 87 PRO A N 1
ATOM 648 C CA . PRO A 1 87 ? -9.789 3.967 0.953 1 90 87 PRO A CA 1
ATOM 649 C C . PRO A 1 87 ? -8.539 3.109 0.797 1 90 87 PRO A C 1
ATOM 651 O O . PRO A 1 87 ? -7.996 2.996 -0.305 1 90 87 PRO A O 1
ATOM 654 N N . ILE A 1 88 ? -8.047 2.629 1.903 1 89.69 88 ILE A N 1
ATOM 655 C CA . ILE A 1 88 ? -6.914 1.704 1.896 1 89.69 88 ILE A CA 1
ATOM 656 C C . ILE A 1 88 ? -7.348 0.365 1.305 1 89.69 88 ILE A C 1
ATOM 658 O O . ILE A 1 88 ? -8.055 -0.409 1.955 1 89.69 88 ILE A O 1
ATOM 662 N N . LEU A 1 89 ? -6.914 0.167 0.05 1 88.5 89 LEU A N 1
ATOM 663 C CA . LEU A 1 89 ? -7.281 -1.03 -0.698 1 88.5 89 LEU A CA 1
ATOM 664 C C . LEU A 1 89 ? -6.059 -1.647 -1.368 1 88.5 89 LEU A C 1
ATOM 666 O O . LEU A 1 89 ? -5.758 -1.339 -2.523 1 88.5 89 LEU A O 1
ATOM 670 N N . PRO A 1 90 ? -5.406 -2.545 -0.68 1 87.25 90 PRO A N 1
ATOM 671 C CA . PRO A 1 90 ? -4.207 -3.168 -1.242 1 87.25 90 PRO A CA 1
ATOM 672 C C . PRO A 1 90 ? -4.477 -3.875 -2.568 1 87.25 90 PRO A C 1
ATOM 674 O O . PRO A 1 90 ? -3.549 -4.098 -3.354 1 87.25 90 PRO A O 1
ATOM 677 N N . ASN A 1 91 ? -5.684 -4.328 -2.756 1 85.25 91 ASN A N 1
ATOM 678 C CA . ASN A 1 91 ? -6.105 -4.957 -4.004 1 85.25 91 ASN A CA 1
ATOM 679 C C . ASN A 1 91 ? -7.551 -4.602 -4.352 1 85.25 91 ASN A C 1
ATOM 681 O O . ASN A 1 91 ? -8.406 -4.531 -3.467 1 85.25 91 ASN A O 1
ATOM 685 N N . ARG A 1 92 ? -7.793 -4.496 -5.566 1 78.44 92 ARG A N 1
ATOM 686 C CA . ARG A 1 92 ? -9.109 -4.09 -6.055 1 78.44 92 ARG A CA 1
ATOM 687 C C . ARG A 1 92 ? -10.172 -5.105 -5.66 1 78.44 92 ARG A C 1
ATOM 689 O O . ARG A 1 92 ? -11.359 -4.773 -5.59 1 78.44 92 ARG A O 1
ATOM 696 N N . CYS A 1 93 ? -9.719 -6.297 -5.434 1 77.56 93 CYS A N 1
ATOM 697 C CA . CYS A 1 93 ? -10.68 -7.348 -5.109 1 77.56 93 CYS A CA 1
ATOM 698 C C . CYS A 1 93 ? -11.344 -7.082 -3.768 1 77.56 93 CYS A C 1
ATOM 700 O O . CYS A 1 93 ? -12.359 -7.703 -3.439 1 77.56 93 CYS A O 1
ATOM 702 N N . LEU A 1 94 ? -10.828 -6.145 -3.09 1 78.06 94 LEU A N 1
ATOM 703 C CA . LEU A 1 94 ? -11.367 -5.855 -1.768 1 78.06 94 LEU A CA 1
ATOM 704 C C . LEU A 1 94 ? -12.438 -4.77 -1.844 1 78.06 94 LEU A C 1
ATOM 706 O O . LEU A 1 94 ? -13.047 -4.422 -0.831 1 78.06 94 LEU A O 1
ATOM 710 N N . ILE A 1 95 ? -12.672 -4.066 -2.953 1 72.69 95 ILE A N 1
ATOM 711 C CA . ILE A 1 95 ? -13.625 -2.971 -3.086 1 72.69 95 ILE A CA 1
ATOM 712 C C . ILE A 1 95 ? -15.031 -3.467 -2.738 1 72.69 95 ILE A C 1
ATOM 714 O O . ILE A 1 95 ? -15.797 -2.76 -2.086 1 72.69 95 ILE A O 1
ATOM 718 N N . GLY A 1 96 ? -15.336 -4.605 -3.152 1 67.25 96 GLY A N 1
ATOM 719 C CA . GLY A 1 96 ? -16.672 -5.09 -2.871 1 67.25 96 GLY A CA 1
ATOM 720 C C . GLY A 1 96 ? -16.891 -6.535 -3.275 1 67.25 96 GLY A C 1
ATOM 721 O O . GLY A 1 96 ? -16.141 -7.074 -4.086 1 67.25 96 GLY A O 1
ATOM 722 N N . SER A 1 97 ? -17.812 -7.012 -2.535 1 63.38 97 SER A N 1
ATOM 723 C CA . SER A 1 97 ? -18.234 -8.344 -2.938 1 63.38 97 SER A CA 1
ATOM 724 C C . SER A 1 97 ? -18.688 -8.359 -4.398 1 63.38 97 S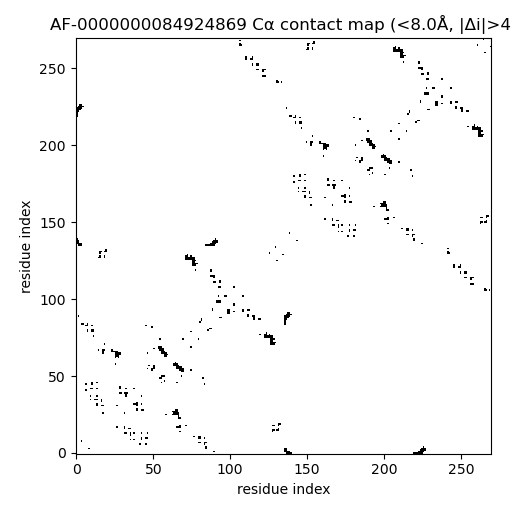ER A C 1
ATOM 726 O O . SER A 1 97 ? -19.328 -7.422 -4.871 1 63.38 97 SER A O 1
ATOM 728 N N . GLY A 1 98 ? -18.156 -9.25 -5.094 1 62 98 GLY A N 1
ATOM 729 C CA . GLY A 1 98 ? -18.578 -9.391 -6.477 1 62 98 GLY A CA 1
ATOM 730 C C . GLY A 1 98 ? -17.641 -8.719 -7.461 1 62 98 GLY A C 1
ATOM 731 O O . GLY A 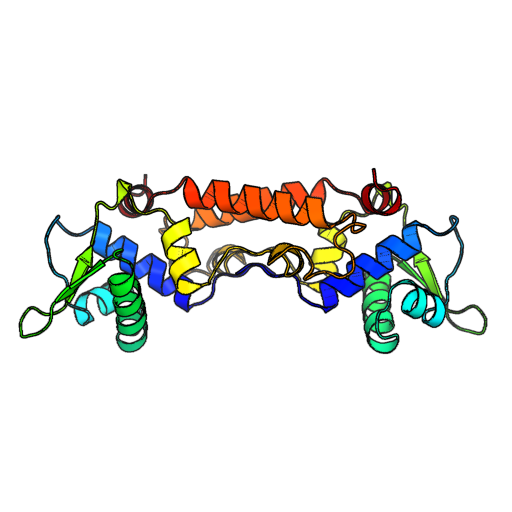1 98 ? -17.766 -8.906 -8.672 1 62 98 GLY A O 1
ATOM 732 N N . THR A 1 99 ? -16.844 -7.883 -6.988 1 65 99 THR A N 1
ATOM 733 C CA . THR A 1 99 ? -15.945 -7.172 -7.898 1 65 99 THR A CA 1
ATOM 734 C C . THR A 1 99 ? -14.922 -8.125 -8.508 1 65 99 THR A C 1
ATOM 736 O O . THR A 1 99 ? -14.539 -7.973 -9.672 1 65 99 THR A O 1
ATOM 739 N N . CYS A 1 100 ? -14.625 -9.016 -7.617 1 67.88 100 CYS A N 1
ATOM 740 C CA . CYS A 1 100 ? -13.711 -10.031 -8.117 1 67.88 100 CYS A CA 1
ATOM 741 C C . CYS A 1 100 ? -14.453 -11.305 -8.492 1 67.88 100 CYS A C 1
ATOM 743 O O . CYS A 1 100 ? -15.203 -11.852 -7.688 1 67.88 100 CYS A O 1
ATOM 745 N N . GLU A 1 101 ? -14.344 -11.641 -9.727 1 66.19 101 GLU A N 1
ATOM 746 C CA . GLU A 1 101 ? -15.023 -12.828 -10.242 1 66.19 101 GLU A CA 1
ATOM 747 C C . GLU A 1 101 ? -14.602 -14.078 -9.469 1 66.19 101 GLU A C 1
ATOM 749 O O . GLU A 1 101 ? -15.32 -15.086 -9.477 1 66.19 101 GLU A O 1
ATOM 754 N N . ARG A 1 102 ? -13.508 -13.992 -8.75 1 71.5 102 ARG A N 1
ATOM 755 C CA . ARG A 1 102 ? -12.984 -15.156 -8.047 1 71.5 102 ARG A CA 1
ATOM 756 C C . ARG A 1 102 ? -13.172 -15.016 -6.543 1 71.5 102 ARG A C 1
ATOM 758 O O . ARG A 1 102 ? -12.539 -15.742 -5.762 1 71.5 102 ARG A O 1
ATOM 765 N N . ASP A 1 103 ? -13.992 -14.156 -6.152 1 66.06 103 ASP A N 1
ATOM 766 C CA . ASP A 1 103 ? -14.18 -13.773 -4.754 1 66.06 103 ASP A CA 1
ATOM 767 C C . ASP A 1 103 ? -14.422 -15 -3.881 1 66.06 103 ASP A C 1
ATOM 769 O O . ASP A 1 103 ? -13.859 -15.117 -2.793 1 66.06 103 ASP A O 1
ATOM 773 N N . SER A 1 104 ? -15.18 -15.82 -4.363 1 65.44 104 SER A N 1
ATOM 774 C CA . SER A 1 104 ? -15.586 -16.953 -3.545 1 65.44 104 SER A CA 1
ATOM 775 C C . SER A 1 104 ? -14.523 -18.047 -3.564 1 65.44 104 SER A C 1
ATOM 777 O O . SER A 1 104 ? -14.516 -18.938 -2.701 1 65.44 104 SER A O 1
ATOM 779 N N . THR A 1 105 ? -13.602 -17.891 -4.371 1 72 105 THR A N 1
ATOM 780 C CA . THR A 1 105 ? -12.68 -19.016 -4.535 1 72 105 THR A CA 1
ATOM 781 C C . THR A 1 105 ? -11.227 -18.531 -4.441 1 72 105 THR A C 1
ATOM 783 O O . THR A 1 105 ? -10.305 -19.344 -4.34 1 72 105 THR A O 1
ATOM 786 N N . CYS A 1 106 ? -11.117 -17.281 -4.324 1 81.44 106 CYS A N 1
ATOM 787 C CA . CYS A 1 106 ? -9.758 -16.781 -4.406 1 81.44 106 CYS A CA 1
ATOM 788 C C . CYS A 1 106 ? -9.016 -16.984 -3.088 1 81.44 106 CYS A C 1
ATOM 790 O O . CYS A 1 106 ? -9.406 -16.422 -2.062 1 81.44 106 CYS A O 1
ATOM 792 N N . GLY A 1 107 ? -8.008 -17.75 -3.08 1 85.88 107 GLY A N 1
ATOM 793 C CA . GLY A 1 107 ? -7.215 -18.047 -1.897 1 85.88 107 GLY A CA 1
ATOM 794 C C . GLY A 1 107 ? -6.336 -16.891 -1.458 1 85.88 107 GLY A C 1
ATOM 795 O O . GLY A 1 107 ? -5.785 -16.922 -0.356 1 85.88 107 GLY A O 1
ATOM 796 N N . VAL A 1 108 ? -6.309 -15.898 -2.342 1 91.06 108 VAL A N 1
ATOM 797 C CA . VAL A 1 108 ? -5.395 -14.805 -2.041 1 91.06 108 VAL A CA 1
ATOM 798 C C . VAL A 1 108 ? -6.16 -13.672 -1.357 1 91.06 108 VAL A C 1
ATOM 800 O O . VAL A 1 108 ? -5.562 -12.836 -0.668 1 91.06 108 VAL A O 1
ATOM 803 N N . HIS A 1 109 ? -7.457 -13.617 -1.502 1 89.88 109 HIS A N 1
ATOM 804 C CA . HIS A 1 109 ? -8.312 -12.555 -0.977 1 89.88 109 HIS A CA 1
ATOM 805 C C . HIS A 1 109 ? -8.102 -12.375 0.523 1 89.88 109 HIS A C 1
ATOM 807 O O . HIS A 1 109 ? -7.91 -11.25 0.996 1 89.88 109 HIS A O 1
ATOM 813 N N . PRO A 1 110 ? -8.102 -13.477 1.251 1 91.69 110 PRO A N 1
ATOM 814 C CA . PRO A 1 110 ? -7.914 -13.305 2.693 1 91.69 110 PRO A CA 1
ATOM 815 C C . PRO A 1 110 ? -6.566 -12.68 3.047 1 91.69 110 PRO A C 1
ATOM 817 O O . PRO A 1 110 ? -6.449 -11.992 4.062 1 91.69 110 PRO A O 1
ATOM 820 N N . VAL A 1 111 ? -5.574 -12.914 2.25 1 93.75 111 VAL A N 1
ATOM 821 C CA . VAL A 1 111 ? -4.254 -12.352 2.508 1 93.75 111 VAL A CA 1
ATOM 822 C C . VAL A 1 111 ? -4.297 -10.836 2.342 1 93.75 111 VAL A C 1
ATOM 824 O O . VAL A 1 111 ? -3.777 -10.102 3.184 1 93.75 111 VAL A O 1
ATOM 827 N N . TRP A 1 112 ? -4.961 -10.391 1.326 1 92.12 112 TRP A N 1
ATOM 828 C CA . TRP A 1 112 ? -5.066 -8.961 1.089 1 92.12 112 TRP A CA 1
ATOM 829 C C . TRP A 1 112 ? -5.906 -8.289 2.172 1 92.12 112 TRP A C 1
ATOM 831 O O . TRP A 1 112 ? -5.641 -7.145 2.551 1 92.12 112 TRP A O 1
ATOM 841 N N . ARG A 1 113 ? -6.906 -8.977 2.635 1 92.56 113 ARG A N 1
ATOM 842 C CA . ARG A 1 113 ? -7.688 -8.461 3.756 1 92.56 113 ARG A CA 1
ATOM 843 C C . ARG A 1 113 ? -6.816 -8.289 4.996 1 92.56 113 ARG A C 1
ATOM 845 O O . ARG A 1 113 ? -6.941 -7.297 5.715 1 92.56 113 ARG A O 1
ATOM 852 N N . GLN A 1 114 ? -5.992 -9.258 5.203 1 95.25 114 GLN A N 1
ATOM 853 C CA . GLN A 1 114 ? -5.078 -9.172 6.34 1 95.25 114 GLN A CA 1
ATOM 854 C C . GLN A 1 114 ? -4.105 -8 6.172 1 95.25 114 GLN A C 1
ATOM 856 O O . GLN A 1 114 ? -3.832 -7.277 7.125 1 95.25 114 GLN A O 1
ATOM 861 N N . VAL A 1 115 ? -3.549 -7.879 5.004 1 94.56 115 VAL A N 1
ATOM 862 C CA . VAL A 1 115 ? -2.672 -6.746 4.715 1 94.56 115 VAL A CA 1
ATOM 863 C C . VAL A 1 115 ? -3.404 -5.441 5.016 1 94.56 115 VAL A C 1
ATOM 865 O O . VAL A 1 115 ? -2.877 -4.57 5.711 1 94.56 115 VAL A O 1
ATOM 868 N N . GLN A 1 116 ? -4.605 -5.305 4.461 1 93.44 116 GLN A N 1
ATOM 869 C CA . GLN A 1 116 ? -5.414 -4.113 4.684 1 93.44 116 GLN A CA 1
ATOM 870 C C . GLN A 1 116 ? -5.598 -3.844 6.176 1 93.44 116 GLN A C 1
ATOM 872 O O . GLN A 1 116 ? -5.406 -2.717 6.637 1 93.44 116 GLN A O 1
ATOM 877 N N . GLN A 1 117 ? -5.953 -4.871 6.906 1 95.94 117 GLN A N 1
ATOM 878 C CA . GLN A 1 117 ? -6.199 -4.754 8.336 1 95.94 117 GLN A CA 1
ATOM 879 C C . GLN A 1 117 ? -4.949 -4.285 9.078 1 95.94 117 GLN A C 1
ATOM 881 O O . GLN A 1 117 ? -5.027 -3.426 9.953 1 95.94 117 GLN A O 1
ATOM 886 N N . ARG A 1 118 ? -3.824 -4.797 8.727 1 96.12 118 ARG A N 1
ATOM 887 C CA . ARG A 1 118 ? -2.58 -4.426 9.391 1 96.12 118 ARG A CA 1
ATOM 888 C C . ARG A 1 118 ? -2.219 -2.971 9.102 1 96.12 118 ARG A C 1
ATOM 890 O O . ARG A 1 118 ? -1.8 -2.24 10 1 96.12 118 ARG A O 1
ATOM 897 N N . VAL A 1 119 ? -2.371 -2.578 7.879 1 94.81 119 VAL A N 1
ATOM 898 C CA . VAL A 1 119 ? -2.072 -1.203 7.496 1 94.81 119 VAL A CA 1
ATOM 899 C C . VAL A 1 119 ? -3.008 -0.247 8.234 1 94.81 119 VAL A C 1
ATOM 901 O O . VAL A 1 119 ? -2.562 0.743 8.82 1 94.81 119 VAL A O 1
ATOM 904 N N . VAL A 1 120 ? -4.285 -0.572 8.227 1 95.5 120 VAL A N 1
ATOM 905 C CA . VAL A 1 120 ? -5.293 0.249 8.883 1 95.5 120 VAL A CA 1
ATOM 906 C C . VAL A 1 120 ? -4.988 0.35 10.375 1 95.5 120 VAL A C 1
ATOM 908 O O . VAL A 1 120 ? -5.078 1.431 10.961 1 95.5 120 VAL A O 1
ATOM 911 N N . GLU A 1 121 ? -4.645 -0.719 10.93 1 97.56 121 GLU A N 1
ATOM 912 C CA . GLU A 1 121 ? -4.324 -0.747 12.352 1 97.56 121 GLU A CA 1
ATOM 913 C C . GLU A 1 121 ? -3.18 0.207 12.68 1 97.56 121 GLU A C 1
ATOM 915 O O . GLU A 1 121 ? -3.25 0.957 13.656 1 97.56 121 GLU A O 1
ATOM 920 N N . VAL A 1 122 ? -2.137 0.176 11.898 1 97 122 VAL A N 1
ATOM 921 C CA . VAL A 1 122 ? -0.979 1.031 12.141 1 97 122 VAL A CA 1
ATOM 922 C C . VAL A 1 122 ? -1.379 2.496 11.992 1 97 122 VAL A C 1
ATOM 924 O O . VAL A 1 122 ? -1.097 3.318 12.867 1 97 122 VAL A O 1
ATOM 927 N N . LEU A 1 123 ? -2.025 2.861 10.93 1 96.25 123 LEU A N 1
ATOM 928 C CA . LEU A 1 123 ? -2.344 4.25 10.617 1 96.25 123 LEU A CA 1
ATOM 929 C C . LEU A 1 123 ? -3.402 4.793 11.57 1 96.25 123 LEU A C 1
ATOM 931 O O . LEU A 1 123 ? -3.375 5.973 11.93 1 96.25 123 LEU A O 1
ATOM 935 N N . ASP A 1 124 ? -4.375 3.934 11.969 1 97.31 124 ASP A N 1
ATOM 936 C CA . ASP A 1 124 ? -5.438 4.324 12.883 1 97.31 124 ASP A CA 1
ATOM 937 C C . ASP A 1 124 ? -4.898 4.523 14.297 1 97.31 124 ASP A C 1
ATOM 939 O O . ASP A 1 124 ? -5.504 5.23 15.109 1 97.31 124 ASP A O 1
ATOM 943 N N . GLY A 1 125 ? -3.803 3.934 14.578 1 97.44 125 GLY A N 1
ATOM 944 C CA . GLY A 1 125 ? -3.217 3.986 15.906 1 97.44 125 GLY A CA 1
ATOM 945 C C . GLY A 1 125 ? -2.359 5.215 16.141 1 97.44 125 GLY A C 1
ATOM 946 O O . GLY A 1 125 ? -1.876 5.445 17.25 1 97.44 125 GLY A O 1
ATOM 947 N N . VAL A 1 126 ? -2.148 6.016 15.125 1 97.75 126 VAL A N 1
ATOM 948 C CA . VAL A 1 126 ? -1.322 7.215 15.211 1 97.75 126 VAL A CA 1
ATOM 949 C C . VAL A 1 126 ? -2.188 8.453 15 1 97.75 126 VAL A C 1
ATOM 951 O O . VAL A 1 126 ? -2.834 8.602 13.961 1 97.75 126 VAL A O 1
ATOM 954 N N . THR A 1 127 ? -2.186 9.297 15.984 1 98.06 127 THR A N 1
ATOM 955 C CA . THR A 1 127 ? -2.932 10.547 15.844 1 98.06 127 THR A CA 1
ATOM 956 C C . THR A 1 127 ? -2.025 11.656 15.328 1 98.06 127 THR A C 1
ATOM 958 O O . THR A 1 127 ? -0.8 11.547 15.383 1 98.06 127 THR A O 1
ATOM 961 N N . ILE A 1 128 ? -2.637 12.672 14.805 1 97.5 128 ILE A N 1
ATOM 962 C CA . ILE A 1 128 ? -1.883 13.836 14.344 1 97.5 128 ILE A CA 1
ATOM 963 C C . ILE A 1 128 ? -1.176 14.492 15.523 1 97.5 128 ILE A C 1
ATOM 965 O O . ILE A 1 128 ? -0.069 15.016 15.375 1 97.5 128 ILE A O 1
ATOM 969 N N . GLU A 1 129 ? -1.817 14.43 16.719 1 97.06 129 GLU A N 1
ATOM 970 C CA . GLU A 1 129 ? -1.154 14.93 17.922 1 97.06 129 GLU A CA 1
ATOM 971 C C . GLU A 1 129 ? 0.16 14.195 18.172 1 97.06 129 GLU A C 1
ATOM 973 O O . GLU A 1 129 ? 1.172 14.82 18.5 1 97.06 129 GLU A O 1
ATOM 978 N N . ASP A 1 130 ? 0.185 12.875 18.031 1 96.56 130 ASP A N 1
ATOM 979 C CA . ASP A 1 130 ? 1.398 12.086 18.203 1 96.56 130 ASP A CA 1
ATOM 980 C C . ASP A 1 130 ? 2.512 12.586 17.281 1 96.56 130 ASP A C 1
ATOM 982 O O . ASP A 1 130 ? 3.674 12.656 17.688 1 96.56 130 ASP A O 1
ATOM 986 N N . LEU A 1 131 ? 2.164 12.945 16.094 1 95.56 131 LEU A N 1
ATOM 987 C CA . LEU A 1 131 ? 3.135 13.336 15.07 1 95.56 131 LEU A CA 1
ATOM 988 C C . LEU A 1 131 ? 3.586 14.781 15.281 1 95.56 131 LEU A C 1
ATOM 990 O O . LEU A 1 131 ? 4.707 15.141 14.922 1 95.56 131 LEU A O 1
ATOM 994 N N . ALA A 1 132 ? 2.684 15.57 15.742 1 94.62 132 ALA A N 1
ATOM 995 C CA . ALA A 1 132 ? 2.986 16.984 15.953 1 94.62 132 ALA A CA 1
ATOM 996 C C . ALA A 1 132 ? 3.877 17.172 17.188 1 94.62 132 ALA A C 1
ATOM 998 O O . ALA A 1 132 ? 4.602 18.172 17.281 1 94.62 132 ALA A O 1
ATOM 999 N N . THR A 1 133 ? 3.801 16.25 18.125 1 89.38 133 THR A N 1
ATOM 1000 C CA . THR A 1 133 ? 4.539 16.375 19.375 1 89.38 133 THR A CA 1
ATOM 1001 C C . THR A 1 133 ? 5.75 15.453 19.391 1 89.38 133 THR A C 1
ATOM 1003 O O . THR A 1 133 ? 6.559 15.484 20.312 1 89.38 133 THR A O 1
ATOM 1006 N N . HIS A 1 134 ? 6.145 14.883 18.234 1 73.5 134 HIS A N 1
ATOM 1007 C CA . HIS A 1 134 ? 7.227 13.914 18.125 1 73.5 134 HIS A CA 1
ATOM 1008 C C . HIS A 1 134 ? 7.137 12.844 19.203 1 73.5 134 HIS A C 1
ATOM 1010 O O . HIS A 1 134 ? 8.125 12.562 19.891 1 73.5 134 HIS A O 1
ATOM 1016 N N . LYS A 1 135 ? 6 12.602 19.594 1 58.78 135 LYS A N 1
ATOM 1017 C CA . LYS A 1 135 ? 5.855 11.547 20.594 1 58.78 135 LYS A CA 1
ATOM 1018 C C . LYS A 1 135 ? 5.934 10.164 19.938 1 58.78 135 LYS A C 1
ATOM 1020 O O . LYS A 1 135 ? 5.535 9.984 18.797 1 58.78 135 LYS A O 1
ATOM 1025 N N . MET B 1 1 ? -4.793 3.803 -2.236 1 53.5 1 MET B N 1
ATOM 1026 C CA . MET B 1 1 ? -3.35 3.871 -2.014 1 53.5 1 MET B CA 1
ATOM 1027 C C . MET B 1 1 ? -2.645 2.674 -2.645 1 53.5 1 MET B C 1
ATOM 1029 O O . MET B 1 1 ? -2.162 2.758 -3.775 1 53.5 1 MET B O 1
ATOM 1033 N N . MET B 1 2 ? -2.441 1.505 -1.684 1 60.47 2 MET B N 1
ATOM 1034 C CA . MET B 1 2 ? -1.596 0.36 -2.008 1 60.47 2 MET B CA 1
ATOM 1035 C C . MET B 1 2 ? -2.365 -0.67 -2.826 1 60.47 2 MET B C 1
ATOM 1037 O O . MET B 1 2 ? -3.391 -1.185 -2.379 1 60.47 2 MET B O 1
ATOM 1041 N N . GLU B 1 3 ? -2.154 -0.429 -4.191 1 78.69 3 GLU B N 1
ATOM 1042 C CA . GLU B 1 3 ? -2.965 -1.376 -4.949 1 78.69 3 GLU B CA 1
ATOM 1043 C C . GLU B 1 3 ? -2.096 -2.248 -5.852 1 78.69 3 GLU B C 1
ATOM 1045 O O . GLU B 1 3 ? -1.274 -1.737 -6.613 1 78.69 3 GLU B O 1
ATOM 1050 N N . LEU B 1 4 ? -2.262 -3.508 -5.66 1 87.56 4 LEU B N 1
ATOM 1051 C CA . LEU B 1 4 ? -1.635 -4.457 -6.574 1 87.56 4 LEU B CA 1
ATOM 1052 C C . LEU B 1 4 ? -2.051 -4.18 -8.016 1 87.56 4 LEU B C 1
ATOM 1054 O O . LEU B 1 4 ? -3.227 -3.924 -8.289 1 87.56 4 LEU B O 1
ATOM 1058 N N . THR B 1 5 ? -1.106 -4.188 -8.93 1 88.06 5 THR B N 1
ATOM 1059 C CA . THR B 1 5 ? -1.401 -3.969 -10.336 1 88.06 5 THR B CA 1
ATOM 1060 C C . THR B 1 5 ? -2.016 -5.219 -10.961 1 88.06 5 THR B C 1
ATOM 1062 O O . THR B 1 5 ? -2.033 -6.285 -10.344 1 88.06 5 THR B O 1
ATOM 1065 N N . ARG B 1 6 ? -2.502 -5.031 -12.148 1 88.81 6 ARG B N 1
ATOM 1066 C CA . ARG B 1 6 ? -2.998 -6.168 -12.914 1 88.81 6 ARG B CA 1
ATOM 1067 C C . ARG B 1 6 ? -1.889 -7.184 -13.172 1 88.81 6 ARG B C 1
ATOM 1069 O O . ARG B 1 6 ? -2.127 -8.391 -13.141 1 88.81 6 ARG B O 1
ATOM 1076 N N . LYS B 1 7 ? -0.688 -6.656 -13.43 1 93.06 7 LYS B N 1
ATOM 1077 C CA . LYS B 1 7 ? 0.466 -7.527 -13.633 1 93.06 7 LYS B CA 1
ATOM 1078 C C . LYS B 1 7 ? 0.71 -8.406 -12.406 1 93.06 7 LYS B C 1
ATOM 1080 O O . LYS B 1 7 ? 0.986 -9.602 -12.547 1 93.06 7 LYS B O 1
ATOM 1085 N N . GLY B 1 8 ? 0.62 -7.777 -11.25 1 93.62 8 GLY B N 1
ATOM 1086 C CA . GLY B 1 8 ? 0.768 -8.539 -10.023 1 93.62 8 GLY B CA 1
ATOM 1087 C C . GLY B 1 8 ? -0.287 -9.617 -9.852 1 93.62 8 GLY B C 1
ATOM 1088 O O . GLY B 1 8 ? 0.016 -10.727 -9.414 1 93.62 8 GLY B O 1
ATOM 1089 N N . GLU B 1 9 ? -1.497 -9.289 -10.242 1 91.69 9 GLU B N 1
ATOM 1090 C CA . GLU B 1 9 ? -2.586 -10.258 -10.172 1 91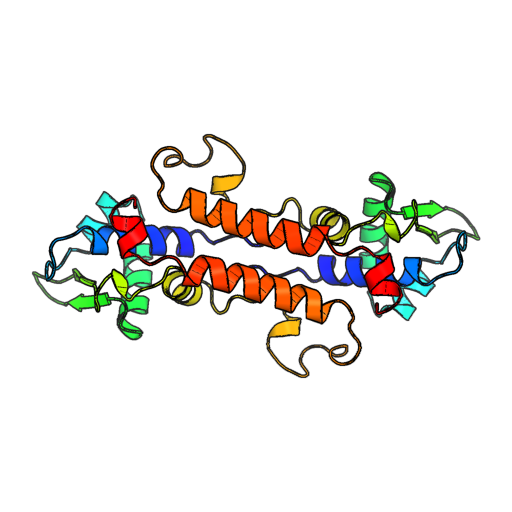.69 9 GLU B CA 1
ATOM 1091 C C . GLU B 1 9 ? -2.336 -11.445 -11.102 1 91.69 9 GLU B C 1
ATOM 1093 O O . GLU B 1 9 ? -2.502 -12.602 -10.703 1 91.69 9 GLU B O 1
ATOM 1098 N N . TYR B 1 10 ? -1.937 -11.148 -12.25 1 94.69 10 TYR B N 1
ATOM 1099 C CA . TYR B 1 10 ? -1.64 -12.188 -13.234 1 94.69 10 TYR B CA 1
ATOM 1100 C C . TYR B 1 10 ? -0.511 -13.086 -12.758 1 94.69 10 TYR B C 1
ATOM 1102 O O . TYR B 1 10 ? -0.586 -14.312 -12.891 1 94.69 10 TYR B O 1
ATOM 1110 N N . ALA B 1 11 ? 0.494 -12.461 -12.195 1 97.19 11 ALA B N 1
ATOM 1111 C CA . ALA B 1 11 ? 1.648 -13.203 -11.695 1 97.19 11 ALA B CA 1
ATOM 1112 C C . ALA B 1 11 ? 1.231 -14.211 -10.625 1 97.19 11 ALA B C 1
ATOM 1114 O O . ALA B 1 11 ? 1.634 -15.375 -10.672 1 97.19 11 ALA B O 1
ATOM 1115 N N . ILE B 1 12 ? 0.417 -13.695 -9.773 1 96.12 12 ILE B N 1
ATOM 1116 C CA . ILE B 1 12 ? -0.014 -14.531 -8.656 1 96.12 12 ILE B CA 1
ATOM 1117 C C . ILE B 1 12 ? -0.847 -15.695 -9.18 1 96.12 12 ILE B C 1
ATOM 1119 O O . ILE B 1 12 ? -0.621 -16.844 -8.797 1 96.12 12 ILE B O 1
ATOM 1123 N N . ARG B 1 13 ? -1.725 -15.438 -10.047 1 95 13 ARG B N 1
ATOM 1124 C CA . ARG B 1 13 ? -2.533 -16.5 -10.633 1 95 13 ARG B CA 1
ATOM 1125 C C . ARG B 1 13 ? -1.657 -17.531 -11.352 1 95 13 ARG B C 1
ATOM 1127 O O . ARG B 1 13 ? -1.849 -18.734 -11.195 1 95 13 ARG B O 1
ATOM 1134 N N . GLY B 1 14 ? -0.737 -17 -12.117 1 96.81 14 GLY B N 1
ATOM 1135 C CA . GLY B 1 14 ? 0.146 -17.875 -12.875 1 96.81 14 GLY B CA 1
ATOM 1136 C C . GLY B 1 14 ? 0.966 -18.797 -12 1 96.81 14 GLY B C 1
ATOM 1137 O O . GLY B 1 14 ? 1.026 -20 -12.25 1 96.81 14 GLY B O 1
ATOM 1138 N N . ILE B 1 15 ? 1.582 -18.25 -10.984 1 97.62 15 ILE B N 1
ATOM 1139 C CA . ILE B 1 15 ? 2.49 -19.031 -10.148 1 97.62 15 ILE B CA 1
ATOM 1140 C C . ILE B 1 15 ? 1.691 -20.031 -9.32 1 97.62 15 ILE B C 1
ATOM 1142 O O . ILE B 1 15 ? 2.158 -21.141 -9.062 1 97.62 15 ILE B O 1
ATOM 1146 N N . ILE B 1 16 ? 0.497 -19.656 -8.859 1 96.75 16 ILE B N 1
ATOM 1147 C CA . ILE B 1 16 ? -0.354 -20.578 -8.109 1 96.75 16 ILE B CA 1
ATOM 1148 C C . ILE B 1 16 ? -0.734 -21.766 -9 1 96.75 16 ILE B C 1
ATOM 1150 O O . ILE B 1 16 ? -0.703 -22.906 -8.555 1 96.75 16 ILE B O 1
ATOM 1154 N N . HIS B 1 17 ? -1.086 -21.469 -10.211 1 96.88 17 HIS B N 1
ATOM 1155 C CA . HIS B 1 17 ? -1.427 -22.531 -11.141 1 96.88 17 HIS B CA 1
ATOM 1156 C C . HIS B 1 17 ? -0.261 -23.5 -11.312 1 96.88 17 HIS B C 1
ATOM 1158 O O . HIS B 1 17 ? -0.443 -24.719 -11.234 1 96.88 17 HIS B O 1
ATOM 1164 N N . LEU B 1 18 ? 0.88 -22.984 -11.531 1 97.62 18 LEU B N 1
ATOM 1165 C CA . LEU B 1 18 ? 2.055 -23.828 -11.703 1 97.62 18 LEU B CA 1
ATOM 1166 C C . LEU B 1 18 ? 2.285 -24.688 -10.469 1 97.62 18 LEU B C 1
ATOM 1168 O O . LEU B 1 18 ? 2.686 -25.859 -10.586 1 97.62 18 LEU B O 1
ATOM 1172 N N . ALA B 1 19 ? 2.018 -24.109 -9.32 1 97 19 ALA B N 1
ATOM 1173 C CA . ALA B 1 19 ? 2.232 -24.828 -8.062 1 97 19 ALA B CA 1
ATOM 1174 C C . ALA B 1 19 ? 1.227 -25.953 -7.891 1 97 19 ALA B C 1
ATOM 1176 O O . ALA B 1 19 ? 1.427 -26.859 -7.07 1 97 19 ALA B O 1
ATOM 1177 N N . GLN B 1 20 ? 0.092 -25.906 -8.57 1 96.31 20 GLN B N 1
ATOM 1178 C CA . GLN B 1 20 ? -0.963 -26.906 -8.461 1 96.31 20 GLN B CA 1
ATOM 1179 C C . GLN B 1 20 ? -0.693 -28.094 -9.383 1 96.31 20 GLN B C 1
ATOM 1181 O O . GLN B 1 20 ? -1.341 -29.141 -9.273 1 96.31 20 GLN B O 1
ATOM 1186 N N . LEU B 1 21 ? 0.28 -27.938 -10.273 1 95.62 21 LEU B N 1
ATOM 1187 C CA . LEU B 1 21 ? 0.628 -29 -11.203 1 95.62 21 LEU B CA 1
ATOM 1188 C C . LEU B 1 21 ? 1.547 -30.016 -10.547 1 95.62 21 LEU B C 1
ATOM 1190 O O . LEU B 1 21 ? 2.223 -29.719 -9.562 1 95.62 21 LEU B O 1
ATOM 1194 N N . PRO B 1 22 ? 1.55 -31.281 -11.078 1 93.62 22 PRO B N 1
ATOM 1195 C CA . PRO B 1 22 ? 2.498 -32.281 -10.57 1 93.62 22 PRO B CA 1
ATOM 1196 C C . PRO B 1 22 ? 3.949 -31.797 -10.664 1 93.62 22 PRO B C 1
ATOM 1198 O O . PRO B 1 22 ? 4.332 -31.141 -11.633 1 93.62 22 PRO B O 1
ATOM 1201 N N . PRO B 1 23 ? 4.695 -32.125 -9.555 1 88.62 23 PRO B N 1
ATOM 1202 C CA . PRO B 1 23 ? 6.105 -31.75 -9.586 1 88.62 23 PRO B CA 1
ATOM 1203 C C . PRO B 1 23 ? 6.809 -32.156 -10.875 1 88.62 23 PRO B C 1
ATOM 1205 O O . PRO B 1 23 ? 6.621 -33.312 -11.336 1 88.62 23 PRO B O 1
ATOM 1208 N N . GLY B 1 24 ? 7.484 -31.203 -11.516 1 87.19 24 GLY B N 1
ATOM 1209 C CA . GLY B 1 24 ? 8.273 -31.531 -12.695 1 87.19 24 GLY B CA 1
ATOM 1210 C C . GLY B 1 24 ? 7.512 -31.359 -13.992 1 87.19 24 GLY B C 1
ATOM 1211 O O . GLY B 1 24 ? 8.094 -31.422 -15.078 1 87.19 24 GLY B O 1
ATOM 1212 N N . LYS B 1 25 ? 6.211 -31.188 -13.914 1 92.31 25 LYS B N 1
ATOM 1213 C CA . LYS B 1 25 ? 5.422 -31 -15.125 1 92.31 25 LYS B CA 1
ATOM 1214 C C . LYS B 1 25 ? 5.703 -29.641 -15.75 1 92.31 25 LYS B C 1
ATOM 1216 O O . LYS B 1 25 ? 5.617 -28.609 -15.078 1 92.31 25 LYS B O 1
ATOM 1221 N N . VAL B 1 26 ? 6.07 -29.672 -17 1 95.62 26 VAL B N 1
ATOM 1222 C CA . VAL B 1 26 ? 6.227 -28.438 -17.766 1 95.62 26 VAL B CA 1
ATOM 1223 C C . VAL B 1 26 ? 4.891 -28.047 -18.391 1 95.62 26 VAL B C 1
ATOM 1225 O O . VAL B 1 26 ? 4.258 -28.859 -19.078 1 95.62 26 VAL B O 1
ATOM 1228 N N . ALA B 1 27 ? 4.406 -26.891 -18.062 1 96.69 27 ALA B N 1
ATOM 1229 C CA . ALA B 1 27 ? 3.15 -26.391 -18.625 1 96.69 27 ALA B CA 1
ATOM 1230 C C . ALA B 1 27 ? 3.406 -25.391 -19.75 1 96.69 27 ALA B C 1
ATOM 1232 O O . ALA B 1 27 ? 4.246 -24.5 -19.609 1 96.69 27 ALA B O 1
ATOM 1233 N N . LEU B 1 28 ? 2.641 -25.609 -20.812 1 96.06 28 LEU B N 1
ATOM 1234 C CA . LEU B 1 28 ? 2.715 -24.641 -21.906 1 96.06 28 LEU B CA 1
ATOM 1235 C C . LEU B 1 28 ? 2.127 -23.297 -21.484 1 96.06 28 LEU B C 1
ATOM 1237 O O . LEU B 1 28 ? 1.141 -23.25 -20.75 1 96.06 28 LEU B O 1
ATOM 1241 N N . ILE B 1 29 ? 2.789 -22.234 -22.031 1 96.31 29 ILE B N 1
ATOM 1242 C CA . ILE B 1 29 ? 2.314 -20.891 -21.719 1 96.31 29 ILE B CA 1
ATOM 1243 C C . ILE B 1 29 ? 0.836 -20.766 -22.078 1 96.31 29 ILE B C 1
ATOM 1245 O O . ILE B 1 29 ? 0.062 -20.141 -21.359 1 96.31 29 ILE B O 1
ATOM 1249 N N . SER B 1 30 ? 0.394 -21.328 -23.219 1 95.94 30 SER B N 1
ATOM 1250 C CA . SER B 1 30 ? -0.995 -21.266 -23.672 1 95.94 30 SER B CA 1
ATOM 1251 C C . SER B 1 30 ? -1.925 -21.953 -22.672 1 95.94 30 SER B C 1
ATOM 1253 O O . SER B 1 30 ? -3.031 -21.484 -22.422 1 95.94 30 SER B O 1
ATOM 1255 N N . GLU B 1 31 ? -1.47 -23.016 -22.109 1 96.19 31 GLU B N 1
ATOM 1256 C CA . GLU B 1 31 ? -2.254 -23.75 -21.125 1 96.19 31 GLU B CA 1
ATOM 1257 C C . GLU B 1 31 ? -2.418 -22.953 -19.844 1 96.19 31 GLU B C 1
ATOM 1259 O O . GLU B 1 31 ? -3.512 -22.891 -19.266 1 96.19 31 GLU B O 1
ATOM 1264 N N . ILE B 1 32 ? -1.295 -22.406 -19.391 1 97.19 32 ILE B N 1
ATOM 1265 C CA . ILE B 1 32 ? -1.333 -21.609 -18.172 1 97.19 32 ILE B CA 1
ATOM 1266 C C . ILE B 1 32 ? -2.256 -20.406 -18.359 1 97.19 32 ILE B C 1
ATOM 1268 O O . ILE B 1 32 ? -3.096 -20.125 -17.5 1 97.19 32 ILE B O 1
ATOM 1272 N N . ALA B 1 33 ? -2.062 -19.75 -19.5 1 97.38 33 ALA B N 1
ATOM 1273 C CA . ALA B 1 33 ? -2.863 -18.562 -19.797 1 97.38 33 ALA B CA 1
ATOM 1274 C C . ALA B 1 33 ? -4.352 -18.891 -19.812 1 97.38 33 ALA B C 1
ATOM 1276 O O . ALA B 1 33 ? -5.16 -18.172 -19.219 1 97.38 33 ALA B O 1
ATOM 1277 N N . GLU B 1 34 ? -4.75 -19.953 -20.375 1 96.69 34 GLU B N 1
ATOM 1278 C CA . GLU B 1 34 ? -6.141 -20.375 -20.469 1 96.69 34 GLU B CA 1
ATOM 1279 C C . GLU B 1 34 ? -6.695 -20.75 -19.094 1 96.69 34 GLU B C 1
ATOM 1281 O O . GLU B 1 34 ? -7.789 -20.328 -18.719 1 96.69 34 GLU B O 1
ATOM 1286 N N . ALA B 1 35 ? -5.938 -21.453 -18.375 1 95.44 35 ALA B N 1
ATOM 1287 C CA . ALA B 1 35 ? -6.375 -21.953 -17.078 1 95.44 35 ALA B CA 1
ATOM 1288 C C . ALA B 1 35 ? -6.551 -20.797 -16.078 1 95.44 35 ALA B C 1
ATOM 1290 O O . ALA B 1 35 ? -7.367 -20.891 -15.164 1 95.44 35 ALA B O 1
ATOM 1291 N N . THR B 1 36 ? -5.801 -19.75 -16.234 1 94.62 36 THR B N 1
ATOM 1292 C CA . THR B 1 36 ? -5.785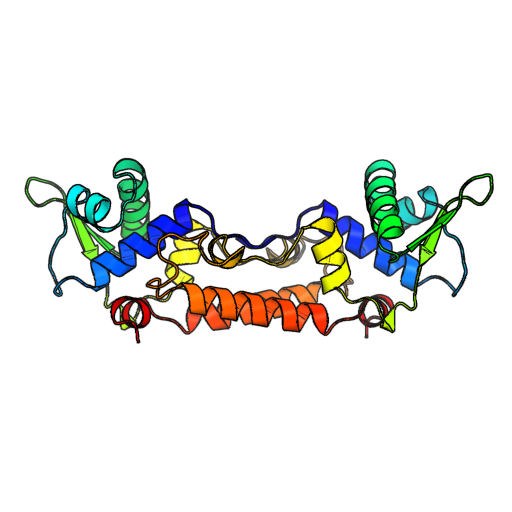 -18.688 -15.242 1 94.62 36 THR B CA 1
ATOM 1293 C C . THR B 1 36 ? -6.531 -17.453 -15.766 1 94.62 36 THR B C 1
ATOM 1295 O O . THR B 1 36 ? -6.648 -16.453 -15.062 1 94.62 36 THR B O 1
ATOM 1298 N N . ASP B 1 37 ? -6.988 -17.484 -16.984 1 94 37 ASP B N 1
ATOM 1299 C CA . ASP B 1 37 ? -7.672 -16.359 -17.609 1 94 37 ASP B CA 1
ATOM 1300 C C . ASP B 1 37 ? -6.785 -15.117 -17.625 1 94 37 ASP B C 1
ATOM 1302 O O . ASP B 1 37 ? -7.188 -14.055 -17.141 1 94 37 ASP B O 1
ATOM 1306 N N . VAL B 1 38 ? -5.559 -15.32 -18.062 1 96.06 38 VAL B N 1
ATOM 1307 C CA . VAL B 1 38 ? -4.574 -14.258 -18.219 1 96.06 38 VAL B CA 1
ATOM 1308 C C . VAL B 1 38 ? -4.121 -14.18 -19.672 1 96.06 38 VAL B C 1
ATOM 1310 O O . VAL B 1 38 ? -3.85 -15.211 -20.297 1 96.06 38 VAL B O 1
ATOM 1313 N N . PRO B 1 39 ? -4.078 -12.938 -20.234 1 97.38 39 PRO B N 1
ATOM 1314 C CA . PRO B 1 39 ? -3.557 -12.852 -21.609 1 97.38 39 PRO B CA 1
ATOM 1315 C C . PRO B 1 39 ? -2.178 -13.492 -21.75 1 97.38 39 PRO B C 1
ATOM 1317 O O . PRO B 1 39 ? -1.27 -13.195 -20.969 1 97.38 39 PRO B O 1
ATOM 1320 N N . GLN B 1 40 ? -2.053 -14.352 -22.75 1 97.12 40 GLN B N 1
ATOM 1321 C CA . GLN B 1 40 ? -0.875 -15.195 -22.922 1 97.12 40 GLN B CA 1
ATOM 1322 C C . GLN B 1 40 ? 0.393 -14.352 -23.031 1 97.12 40 GLN B C 1
ATOM 1324 O O . GLN B 1 40 ? 1.413 -14.68 -22.422 1 97.12 40 GLN B O 1
ATOM 1329 N N . THR B 1 41 ? 0.337 -13.258 -23.797 1 96.69 41 THR B N 1
ATOM 1330 C CA . THR B 1 41 ? 1.508 -12.422 -24.031 1 96.69 41 THR B CA 1
ATOM 1331 C C . THR B 1 41 ? 2.002 -11.812 -22.719 1 96.69 41 THR B C 1
ATOM 1333 O O . THR B 1 41 ? 3.205 -11.781 -22.453 1 96.69 41 THR B O 1
ATOM 1336 N N . PHE B 1 42 ? 1.051 -11.328 -21.891 1 96.38 42 PHE B N 1
ATOM 1337 C CA . PHE B 1 42 ? 1.402 -10.734 -20.594 1 96.38 42 PHE B CA 1
ATOM 1338 C C . PHE B 1 42 ? 1.973 -11.781 -19.656 1 96.38 42 PHE B C 1
ATOM 1340 O O . PHE B 1 42 ? 2.982 -11.547 -18.984 1 96.38 42 PHE B O 1
ATOM 1347 N N . LEU B 1 43 ? 1.357 -12.906 -19.641 1 97.62 43 LEU B N 1
ATOM 1348 C CA . LEU B 1 43 ? 1.792 -13.984 -18.766 1 97.62 43 LEU B CA 1
ATOM 1349 C C . LEU B 1 43 ? 3.186 -14.469 -19.141 1 97.62 43 LEU B C 1
ATOM 1351 O O . LEU B 1 43 ? 4.012 -14.75 -18.266 1 97.62 43 LEU B O 1
ATOM 1355 N N . ALA B 1 44 ? 3.439 -14.602 -20.422 1 96.75 44 ALA B N 1
ATOM 1356 C CA . ALA B 1 44 ? 4.75 -15.031 -20.891 1 96.75 44 ALA B CA 1
ATOM 1357 C C . ALA B 1 44 ? 5.852 -14.094 -20.406 1 96.75 44 ALA B C 1
ATOM 1359 O O . ALA B 1 44 ? 6.902 -14.547 -19.953 1 96.75 44 ALA B O 1
ATOM 1360 N N . LYS B 1 45 ? 5.617 -12.852 -20.469 1 97.38 45 LYS B N 1
ATOM 1361 C CA . LYS B 1 45 ? 6.594 -11.859 -20.016 1 97.38 45 LYS B CA 1
ATOM 1362 C C . LYS B 1 45 ? 6.84 -11.977 -18.516 1 97.38 45 LYS B C 1
ATOM 1364 O O . LYS B 1 45 ? 7.98 -11.914 -18.062 1 97.38 45 LYS B O 1
ATOM 1369 N N . ILE B 1 46 ? 5.77 -12.109 -17.812 1 98.06 46 ILE B N 1
ATOM 1370 C CA . ILE B 1 46 ? 5.855 -12.25 -16.359 1 98.06 46 ILE B CA 1
ATOM 1371 C C . ILE B 1 46 ? 6.684 -13.484 -16.016 1 98.06 46 ILE B C 1
ATOM 1373 O O . ILE B 1 46 ? 7.633 -13.398 -15.227 1 98.06 46 ILE B O 1
ATOM 1377 N N . LEU B 1 47 ? 6.316 -14.617 -16.609 1 98 47 LEU B N 1
ATOM 1378 C CA . LEU B 1 47 ? 6.977 -15.867 -16.266 1 98 47 LEU B CA 1
ATOM 1379 C C . LEU B 1 47 ? 8.422 -15.875 -16.75 1 98 47 LEU B C 1
ATOM 1381 O O . LEU B 1 47 ? 9.297 -16.469 -16.109 1 98 47 LEU B O 1
ATOM 1385 N N . GLN B 1 48 ? 8.695 -15.18 -17.828 1 97.25 48 GLN B N 1
ATOM 1386 C CA . GLN B 1 48 ? 10.078 -15.039 -18.266 1 97.25 48 GLN B CA 1
ATOM 1387 C C . GLN B 1 48 ? 10.906 -14.258 -17.25 1 97.25 48 GLN B C 1
ATOM 1389 O O . GLN B 1 48 ? 12.055 -14.609 -16.969 1 97.25 48 GLN B O 1
ATOM 1394 N N . SER B 1 49 ? 10.32 -13.25 -16.766 1 97.56 49 SER B N 1
ATOM 1395 C CA . SER B 1 49 ? 11.016 -12.484 -15.727 1 97.56 49 SER B CA 1
ATOM 1396 C C . SER B 1 49 ? 11.234 -13.32 -14.477 1 97.56 49 SER B C 1
ATOM 1398 O O . SER B 1 49 ? 12.258 -13.195 -13.805 1 97.56 49 SER B O 1
ATOM 1400 N N . PHE B 1 50 ? 10.258 -14.117 -14.141 1 98.31 50 PHE B N 1
ATOM 1401 C CA . PHE B 1 50 ? 10.367 -15.008 -12.984 1 98.31 50 PHE B CA 1
ATOM 1402 C C . PHE B 1 50 ? 11.484 -16.031 -13.195 1 98.31 50 PHE B C 1
ATOM 1404 O O . PHE B 1 50 ? 12.148 -16.438 -12.242 1 98.31 50 PHE B O 1
ATOM 1411 N N . ALA B 1 51 ? 11.672 -16.469 -14.414 1 97.94 51 ALA B N 1
ATOM 1412 C CA . ALA B 1 51 ? 12.734 -17.422 -14.734 1 97.94 51 ALA B CA 1
ATOM 1413 C C . ALA B 1 51 ? 14.109 -16.828 -14.461 1 97.94 51 ALA B C 1
ATOM 1415 O O . ALA B 1 51 ? 15.008 -17.516 -13.977 1 97.94 51 ALA B O 1
ATOM 1416 N N . LYS B 1 52 ? 14.227 -15.57 -14.664 1 97.12 52 LYS B N 1
ATOM 1417 C CA . LYS B 1 52 ? 15.5 -14.883 -14.461 1 97.12 52 LYS B CA 1
ATOM 1418 C C . LYS B 1 52 ? 15.898 -14.875 -12.992 1 97.12 52 LYS B C 1
ATOM 1420 O O . LYS B 1 52 ? 17.078 -14.789 -12.656 1 97.12 52 LYS B O 1
ATOM 1425 N N . ILE B 1 53 ? 14.914 -15.016 -12.148 1 96.5 53 ILE B N 1
ATOM 1426 C CA . ILE B 1 53 ? 15.219 -14.938 -10.719 1 96.5 53 ILE B CA 1
ATOM 1427 C C . ILE B 1 53 ? 14.969 -16.297 -10.07 1 96.5 53 ILE B C 1
ATOM 1429 O O . ILE B 1 53 ? 14.93 -16.406 -8.836 1 96.5 53 ILE B O 1
ATOM 1433 N N . GLY B 1 54 ? 14.695 -17.25 -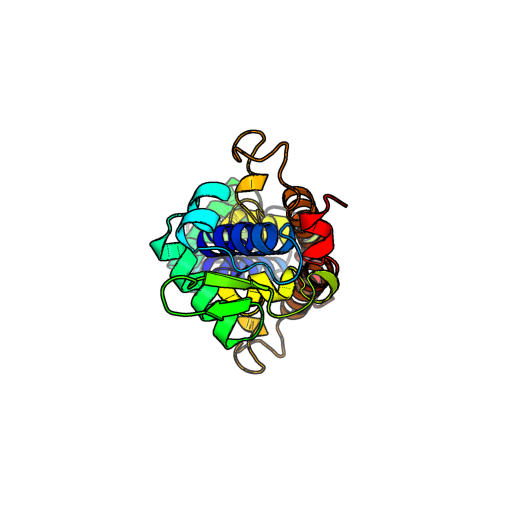10.773 1 97.25 54 GLY B N 1
ATOM 1434 C CA . GLY B 1 54 ? 14.695 -18.641 -10.32 1 97.25 54 GLY B CA 1
ATOM 1435 C C . GLY B 1 54 ? 13.367 -19.062 -9.711 1 97.25 54 GLY B C 1
ATOM 1436 O O . GLY B 1 54 ? 13.281 -20.125 -9.086 1 97.25 54 GLY B O 1
ATOM 1437 N N . ILE B 1 55 ? 12.312 -18.312 -9.867 1 97.69 55 ILE B N 1
ATOM 1438 C CA . ILE B 1 55 ? 10.992 -18.688 -9.375 1 97.69 55 ILE B CA 1
ATOM 1439 C C . ILE B 1 55 ? 10.414 -19.797 -10.25 1 97.69 55 ILE B C 1
ATOM 1441 O O . ILE B 1 55 ? 9.781 -20.719 -9.742 1 97.69 55 ILE B O 1
ATOM 1445 N N . VAL B 1 56 ? 10.664 -19.688 -11.547 1 98 56 VAL B N 1
ATOM 1446 C CA . VAL B 1 56 ? 10.266 -20.734 -12.484 1 98 56 VAL B CA 1
ATOM 1447 C C . VAL B 1 56 ? 11.445 -21.109 -13.375 1 98 56 VAL B C 1
ATOM 1449 O O . VAL B 1 56 ? 12.477 -20.438 -13.367 1 98 56 VAL B O 1
ATOM 1452 N N . GLN B 1 57 ? 11.305 -22.203 -14.016 1 97.06 57 GLN B N 1
ATOM 1453 C CA . GLN B 1 57 ? 12.203 -22.609 -15.094 1 97.06 57 GLN B CA 1
ATOM 1454 C C . GLN B 1 57 ? 11.508 -22.531 -16.453 1 97.06 57 GLN B C 1
ATOM 1456 O O . GLN B 1 57 ? 10.344 -22.922 -16.578 1 97.06 57 GLN B O 1
ATOM 1461 N N . SER B 1 58 ? 12.203 -22.047 -17.359 1 96.69 58 SER B N 1
ATOM 1462 C CA . SER B 1 58 ? 11.664 -21.922 -18.719 1 96.69 58 SER B CA 1
ATOM 1463 C C . SER B 1 58 ? 12.297 -22.938 -19.656 1 96.69 58 SER B C 1
ATOM 1465 O O . SER B 1 58 ? 13.484 -23.25 -19.547 1 96.69 58 SER B O 1
ATOM 1467 N N . PHE B 1 59 ? 11.5 -23.484 -20.516 1 94.12 59 PHE B N 1
ATOM 1468 C CA . PHE B 1 59 ? 11.953 -24.438 -21.516 1 94.12 59 PHE B CA 1
ATOM 1469 C C . PHE B 1 59 ? 11.57 -23.984 -22.922 1 94.12 59 PHE B C 1
ATOM 1471 O O . PHE B 1 59 ? 10.469 -23.484 -23.141 1 94.12 59 PHE B O 1
ATOM 1478 N N . ARG B 1 60 ? 12.477 -24.141 -23.828 1 85.81 60 ARG B N 1
ATOM 1479 C CA . ARG B 1 60 ? 12.242 -23.766 -25.219 1 85.81 60 ARG B CA 1
ATOM 1480 C C . ARG B 1 60 ? 11.93 -24.984 -26.078 1 85.81 60 ARG B C 1
ATOM 1482 O O . ARG B 1 60 ? 12.219 -26.109 -25.688 1 85.81 60 ARG B O 1
ATOM 1489 N N . GLY B 1 61 ? 11.391 -24.906 -27.344 1 77.06 61 GLY B N 1
ATOM 1490 C CA . GLY B 1 61 ? 11.117 -25.938 -28.328 1 77.06 61 GLY B CA 1
ATOM 1491 C C . GLY B 1 61 ? 9.758 -26.594 -28.141 1 77.06 61 GLY B C 1
ATOM 1492 O O . GLY B 1 61 ? 8.852 -26 -27.547 1 77.06 61 GLY B O 1
ATOM 1493 N N . ALA B 1 62 ? 9.383 -27.812 -28.766 1 64.69 62 ALA B N 1
ATOM 1494 C CA . ALA B 1 62 ? 8.102 -28.516 -28.828 1 64.69 62 ALA B CA 1
ATOM 1495 C C . ALA B 1 62 ? 7.523 -28.719 -27.438 1 64.69 62 ALA B C 1
ATOM 1497 O O . ALA B 1 62 ? 6.305 -28.656 -27.25 1 64.69 62 ALA B O 1
ATOM 1498 N N . GLY B 1 63 ? 8.344 -28.719 -26.391 1 65.12 63 GLY B N 1
ATOM 1499 C CA . GLY B 1 63 ? 7.922 -28.922 -25.016 1 65.12 63 GLY B CA 1
ATOM 1500 C C . GLY B 1 63 ? 8.164 -27.703 -24.141 1 65.12 63 GLY B C 1
ATOM 1501 O O . GLY B 1 63 ? 8.336 -27.844 -22.922 1 65.12 63 GLY B O 1
ATOM 1502 N N . GLY B 1 64 ? 8.141 -26.609 -24.969 1 85.38 64 GLY B N 1
ATOM 1503 C CA . GLY B 1 64 ? 8.5 -25.375 -24.297 1 85.38 64 GLY B CA 1
ATOM 1504 C C . GLY B 1 64 ? 7.398 -24.844 -23.391 1 85.38 64 GLY B C 1
ATOM 1505 O O . GLY B 1 64 ? 6.234 -25.219 -23.547 1 85.38 64 GLY B O 1
ATOM 1506 N N . GLY B 1 65 ? 7.758 -24.344 -22.188 1 96.06 65 GLY B N 1
ATOM 1507 C CA . GLY B 1 65 ? 6.863 -23.875 -21.141 1 96.06 65 GLY B CA 1
ATOM 1508 C C . GLY B 1 65 ? 7.582 -23.531 -19.844 1 96.06 65 GLY B C 1
ATOM 1509 O O . GLY B 1 65 ? 8.688 -23 -19.859 1 96.06 65 GLY B O 1
ATOM 1510 N N . PHE B 1 66 ? 6.793 -23.672 -18.875 1 97.88 66 PHE B N 1
ATOM 1511 C CA . PHE B 1 66 ? 7.305 -23.25 -17.578 1 97.88 66 PHE B CA 1
ATOM 1512 C C . PHE B 1 66 ? 6.984 -24.297 -16.5 1 97.88 66 PHE B C 1
ATOM 1514 O O . PHE B 1 66 ? 5.984 -25 -16.609 1 97.88 66 PHE B O 1
ATOM 1521 N N . MET B 1 67 ? 7.793 -24.406 -15.602 1 97 67 MET B N 1
ATOM 1522 C CA . MET B 1 67 ? 7.539 -25.125 -14.352 1 97 67 MET B CA 1
ATOM 1523 C C . MET B 1 67 ? 8.109 -24.359 -13.156 1 97 67 MET B C 1
ATOM 1525 O O . MET B 1 67 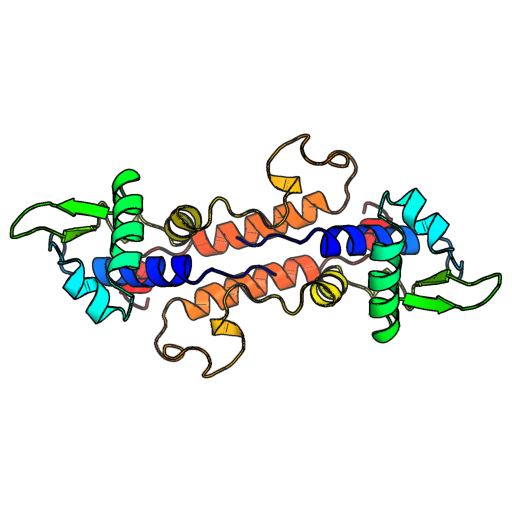? 8.898 -23.438 -13.328 1 97 67 MET B O 1
ATOM 1529 N N . LEU B 1 68 ? 7.699 -24.75 -11.977 1 97.19 68 LEU B N 1
ATOM 1530 C CA . LEU B 1 68 ? 8.281 -24.094 -10.812 1 97.19 68 LEU B CA 1
ATOM 1531 C C . LEU B 1 68 ? 9.789 -24.328 -10.758 1 97.19 68 LEU B C 1
ATOM 1533 O O . LEU B 1 68 ? 10.266 -25.422 -11.047 1 97.19 68 LEU B O 1
ATOM 1537 N N . GLY B 1 69 ? 10.523 -23.281 -10.391 1 96.44 69 GLY B N 1
ATOM 1538 C CA . GLY B 1 69 ? 11.969 -23.391 -10.281 1 96.44 69 GLY B CA 1
ATOM 1539 C C . GLY B 1 69 ? 12.438 -23.922 -8.945 1 96.44 69 GLY B C 1
ATOM 1540 O O . GLY B 1 69 ? 13.578 -24.359 -8.812 1 96.44 69 GLY B O 1
ATOM 1541 N N . ARG B 1 70 ? 11.641 -23.859 -7.969 1 94.81 70 ARG B N 1
ATOM 1542 C CA . ARG B 1 70 ? 11.836 -24.406 -6.629 1 94.81 70 ARG B CA 1
ATOM 1543 C C . ARG B 1 70 ? 10.5 -24.797 -6 1 94.81 70 ARG B C 1
ATOM 1545 O O . ARG B 1 70 ? 9.438 -24.5 -6.551 1 94.81 70 ARG B O 1
ATOM 1552 N N . SER B 1 71 ? 10.594 -25.469 -4.859 1 96.31 71 SER B N 1
ATOM 1553 C CA . SER B 1 71 ? 9.375 -25.922 -4.203 1 96.31 71 SER B CA 1
ATOM 1554 C C . SER B 1 71 ? 8.445 -24.75 -3.889 1 96.31 71 SER B C 1
ATOM 1556 O O . SER B 1 71 ? 8.898 -23.688 -3.467 1 96.31 71 SER B O 1
ATOM 1558 N N . ALA B 1 72 ? 7.129 -24.969 -4.055 1 97.31 72 ALA B N 1
ATOM 1559 C CA . ALA B 1 72 ? 6.121 -23.938 -3.783 1 97.31 72 ALA B CA 1
ATOM 1560 C C . ALA B 1 72 ? 6.172 -23.5 -2.324 1 97.31 72 ALA B C 1
ATOM 1562 O O . ALA B 1 72 ? 5.801 -22.375 -2 1 97.31 72 ALA B O 1
ATOM 1563 N N . SER B 1 73 ? 6.641 -24.391 -1.399 1 97.31 73 SER B N 1
ATOM 1564 C CA . SER B 1 73 ? 6.719 -24.094 0.027 1 97.31 73 SER B CA 1
ATOM 1565 C C . SER B 1 73 ? 7.84 -23.109 0.321 1 97.31 73 SER B C 1
ATOM 1567 O O . SER B 1 73 ? 7.902 -22.531 1.413 1 97.31 73 SER B O 1
ATOM 1569 N N . ARG B 1 74 ? 8.703 -22.844 -0.651 1 97.38 74 ARG B N 1
ATOM 1570 C CA . ARG B 1 74 ? 9.852 -21.969 -0.477 1 97.38 74 ARG B CA 1
ATOM 1571 C C . ARG B 1 74 ? 9.664 -20.672 -1.26 1 97.38 74 ARG B C 1
ATOM 1573 O O . ARG B 1 74 ? 10.602 -19.875 -1.387 1 97.38 74 ARG B O 1
ATOM 1580 N N . ILE B 1 75 ? 8.602 -20.484 -1.896 1 97.69 75 ILE B N 1
ATOM 1581 C CA . ILE B 1 75 ? 8.25 -19.266 -2.598 1 97.69 75 ILE B CA 1
ATOM 1582 C C . ILE B 1 75 ? 7.168 -18.516 -1.817 1 97.69 75 ILE B C 1
ATOM 1584 O O . ILE B 1 75 ? 6.07 -19.047 -1.604 1 97.69 75 ILE B O 1
ATOM 1588 N N . THR B 1 76 ? 7.465 -17.359 -1.445 1 98.19 76 THR B N 1
ATOM 1589 C CA . THR B 1 76 ? 6.496 -16.594 -0.676 1 98.19 76 THR B CA 1
ATOM 1590 C C . THR B 1 76 ? 5.723 -15.633 -1.583 1 98.19 76 THR B C 1
ATOM 1592 O O . THR B 1 76 ? 6.172 -15.312 -2.684 1 98.19 76 THR B O 1
ATOM 1595 N N . LEU B 1 77 ? 4.57 -15.266 -1.117 1 97.25 77 LEU B N 1
ATOM 1596 C CA . LEU B 1 77 ? 3.801 -14.266 -1.848 1 97.25 77 LEU B CA 1
ATOM 1597 C C . LEU B 1 77 ? 4.574 -12.953 -1.948 1 97.25 77 LEU B C 1
ATOM 1599 O O . LEU B 1 77 ? 4.477 -12.25 -2.955 1 97.25 77 LEU B O 1
ATOM 1603 N N . ARG B 1 78 ? 5.379 -12.633 -0.909 1 96.81 78 ARG B N 1
ATOM 1604 C CA . ARG B 1 78 ? 6.219 -11.445 -0.964 1 96.81 78 ARG B CA 1
ATOM 1605 C C . ARG B 1 78 ? 7.152 -11.484 -2.168 1 96.81 78 ARG B C 1
ATOM 1607 O O . ARG B 1 78 ? 7.23 -10.523 -2.936 1 96.81 78 ARG B O 1
ATOM 1614 N N . GLU B 1 79 ? 7.809 -12.609 -2.303 1 97.19 79 GLU B N 1
ATOM 1615 C CA . GLU B 1 79 ? 8.758 -12.766 -3.4 1 97.19 79 GLU B CA 1
ATOM 1616 C C . GLU B 1 79 ? 8.078 -12.555 -4.75 1 97.19 79 GLU B C 1
ATOM 1618 O O . GLU B 1 79 ? 8.617 -11.875 -5.625 1 97.19 79 GLU B O 1
ATOM 1623 N N . VAL B 1 80 ? 6.91 -13.086 -4.926 1 97.44 80 VAL B N 1
ATOM 1624 C CA . VAL B 1 80 ? 6.164 -12.984 -6.176 1 97.44 80 VAL B CA 1
ATOM 1625 C C . VAL B 1 80 ? 5.75 -11.539 -6.418 1 97.44 80 VAL B C 1
ATOM 1627 O O . VAL B 1 80 ? 5.941 -11 -7.516 1 97.44 80 VAL B O 1
ATOM 1630 N N . VAL B 1 81 ? 5.25 -10.914 -5.406 1 95.38 81 VAL B N 1
ATOM 1631 C CA . VAL B 1 81 ? 4.773 -9.539 -5.516 1 95.38 81 VAL B CA 1
ATOM 1632 C C . VAL B 1 81 ? 5.945 -8.609 -5.816 1 95.38 81 VAL B C 1
ATOM 1634 O O . VAL B 1 81 ? 5.875 -7.793 -6.742 1 95.38 81 VAL B O 1
ATOM 1637 N N . GLU B 1 82 ? 7.055 -8.727 -5.125 1 94.94 82 GLU B N 1
ATOM 1638 C CA . GLU B 1 82 ? 8.195 -7.832 -5.324 1 94.94 82 GLU B CA 1
ATOM 1639 C C . GLU B 1 82 ? 8.828 -8.039 -6.695 1 94.94 82 GLU B C 1
ATOM 1641 O O . GLU B 1 82 ? 9.359 -7.102 -7.289 1 94.94 82 GLU B O 1
ATOM 1646 N N . ALA B 1 83 ? 8.703 -9.234 -7.152 1 95.75 83 ALA B N 1
ATOM 1647 C CA . ALA B 1 83 ? 9.273 -9.531 -8.461 1 95.75 83 ALA B CA 1
ATOM 1648 C C . ALA B 1 83 ? 8.57 -8.734 -9.555 1 95.75 83 ALA B C 1
ATOM 1650 O O . ALA B 1 83 ? 9.188 -8.391 -10.57 1 95.75 83 ALA B O 1
ATOM 1651 N N . VAL B 1 84 ? 7.352 -8.406 -9.352 1 94.06 84 VAL B N 1
ATOM 1652 C CA . VAL B 1 84 ? 6.594 -7.746 -10.406 1 94.06 84 VAL B CA 1
ATOM 1653 C C . VAL B 1 84 ? 6.367 -6.281 -10.047 1 94.06 84 VAL B C 1
ATOM 1655 O O . VAL B 1 84 ? 6.262 -5.426 -10.93 1 94.06 84 VAL B O 1
ATOM 1658 N N . GLU B 1 85 ? 6.23 -5.996 -8.742 1 90.88 85 GLU B N 1
ATOM 1659 C CA . GLU B 1 85 ? 5.863 -4.652 -8.305 1 90.88 85 GLU B CA 1
ATOM 1660 C C . GLU B 1 85 ? 7.09 -3.863 -7.859 1 90.88 85 GLU B C 1
ATOM 1662 O O . GLU B 1 85 ? 7.035 -2.637 -7.742 1 90.88 85 GLU B O 1
ATOM 1667 N N . GLY B 1 86 ? 8.188 -4.504 -7.652 1 90.75 86 GLY B N 1
ATOM 1668 C CA . GLY B 1 86 ? 9.305 -3.877 -6.969 1 90.75 86 GLY B CA 1
ATOM 1669 C C . GLY B 1 86 ? 9.203 -3.961 -5.457 1 90.75 86 GLY B C 1
ATOM 1670 O O . GLY B 1 86 ? 8.297 -4.609 -4.926 1 90.75 86 GLY B O 1
ATOM 1671 N N . PRO B 1 87 ? 10.164 -3.359 -4.773 1 89.94 87 PRO B N 1
ATOM 1672 C CA . PRO B 1 87 ? 10.18 -3.453 -3.312 1 89.94 87 PRO B CA 1
ATOM 1673 C C . PRO B 1 87 ? 8.938 -2.842 -2.666 1 89.94 87 PRO B C 1
ATOM 1675 O O . PRO B 1 87 ? 8.352 -1.906 -3.215 1 89.94 87 PRO B O 1
ATOM 1678 N N . ILE B 1 88 ? 8.5 -3.449 -1.595 1 89.62 88 ILE B N 1
ATOM 1679 C CA . ILE B 1 88 ? 7.391 -2.914 -0.812 1 89.62 88 ILE B CA 1
ATOM 1680 C C . ILE B 1 88 ? 7.82 -1.627 -0.116 1 89.62 88 ILE B C 1
ATOM 1682 O O . ILE B 1 88 ? 8.57 -1.664 0.863 1 89.62 88 ILE B O 1
ATOM 1686 N N . LEU B 1 89 ? 7.336 -0.506 -0.691 1 88.31 89 LEU B N 1
ATOM 1687 C CA . LEU B 1 89 ? 7.695 0.82 -0.198 1 88.31 89 LEU B CA 1
ATOM 1688 C C . LEU B 1 89 ? 6.457 1.697 -0.052 1 88.31 89 LEU B C 1
ATOM 1690 O O . LEU B 1 89 ? 6.094 2.426 -0.979 1 88.31 89 LEU B O 1
ATOM 1694 N N . PRO B 1 90 ? 5.859 1.668 1.104 1 87.12 90 PRO B N 1
ATOM 1695 C CA . PRO B 1 90 ? 4.652 2.469 1.321 1 87.12 90 PRO B CA 1
ATOM 1696 C C . PRO B 1 90 ? 4.879 3.957 1.075 1 87.12 90 PRO B C 1
ATOM 1698 O O . PRO B 1 90 ? 3.926 4.699 0.819 1 87.12 90 PRO B O 1
ATOM 1701 N N . ASN B 1 91 ? 6.09 4.41 1.28 1 85.06 91 ASN B N 1
ATOM 1702 C CA . ASN B 1 91 ? 6.477 5.793 1.014 1 85.06 91 ASN B CA 1
ATOM 1703 C C . ASN B 1 91 ? 7.898 5.879 0.466 1 85.06 91 ASN B C 1
ATOM 1705 O O . ASN B 1 91 ? 8.789 5.148 0.908 1 85.06 91 ASN B O 1
ATOM 1709 N N . ARG B 1 92 ? 8.094 6.785 -0.353 1 78.31 92 ARG B N 1
ATOM 1710 C CA . ARG B 1 92 ? 9.383 6.953 -1.022 1 78.31 92 ARG B CA 1
ATOM 1711 C C . ARG B 1 92 ? 10.484 7.27 -0.018 1 78.31 92 ARG B C 1
ATOM 1713 O O . ARG B 1 92 ? 11.664 7.031 -0.287 1 78.31 92 ARG B O 1
ATOM 1720 N N . CYS B 1 93 ? 10.055 7.801 1.073 1 77.38 93 CYS B N 1
ATOM 1721 C CA . CYS B 1 93 ? 11.055 8.195 2.066 1 77.38 93 CYS B CA 1
ATOM 1722 C C . CYS B 1 93 ? 11.766 6.98 2.637 1 77.38 93 CYS B C 1
ATOM 1724 O O . CYS B 1 93 ? 12.805 7.117 3.289 1 77.38 93 CYS B O 1
ATOM 1726 N N . LEU B 1 94 ? 11.266 5.859 2.312 1 77.81 94 LEU B N 1
ATOM 1727 C CA . LEU B 1 94 ? 11.859 4.641 2.854 1 77.81 94 LEU B CA 1
ATOM 1728 C C . LEU B 1 94 ? 12.906 4.078 1.902 1 77.81 94 LEU B C 1
ATOM 1730 O O . LEU B 1 94 ? 13.562 3.078 2.213 1 77.81 94 LEU B O 1
ATOM 1734 N N . ILE B 1 95 ? 13.07 4.527 0.66 1 71.69 95 ILE B N 1
ATOM 1735 C CA . ILE B 1 95 ? 14 3.992 -0.33 1 71.69 95 ILE B CA 1
ATOM 1736 C C . ILE B 1 95 ? 15.422 4.047 0.215 1 71.69 95 ILE B C 1
ATOM 1738 O O . ILE B 1 95 ? 16.203 3.121 0.007 1 71.69 95 ILE B O 1
ATOM 1742 N N . GLY B 1 96 ? 15.727 5.059 0.874 1 67.12 96 GLY B N 1
ATOM 1743 C CA . GLY B 1 96 ? 17.094 5.156 1.365 1 67.12 96 GLY B CA 1
ATOM 1744 C C . GLY B 1 96 ? 17.312 6.34 2.293 1 67.12 96 GLY B C 1
ATOM 1745 O O . GLY B 1 96 ? 16.531 7.293 2.285 1 67.12 96 GLY B O 1
ATOM 1746 N N . SER B 1 97 ? 18.266 6.043 3.082 1 63 97 SER B N 1
ATOM 1747 C CA . SER B 1 97 ? 18.719 7.168 3.898 1 63 97 SER B CA 1
ATOM 1748 C C . SER B 1 97 ? 19.109 8.359 3.029 1 63 97 SER B C 1
ATOM 1750 O O . SER B 1 97 ? 19.719 8.188 1.972 1 63 97 SER B O 1
ATOM 1752 N N . GLY B 1 98 ? 18.562 9.43 3.35 1 61.47 98 GLY B N 1
ATOM 1753 C CA . GLY B 1 98 ? 18.938 10.633 2.627 1 61.47 98 GLY B CA 1
ATOM 1754 C C . GLY B 1 98 ? 17.953 11.008 1.53 1 61.47 98 GLY B C 1
ATOM 1755 O O . GLY B 1 98 ? 18.047 12.094 0.948 1 61.47 98 GLY B O 1
ATOM 1756 N N . THR B 1 99 ? 17.172 10.109 1.167 1 64.38 99 THR B N 1
ATOM 1757 C CA . THR B 1 99 ? 16.234 10.406 0.082 1 64.38 99 THR B CA 1
ATOM 1758 C C . THR B 1 99 ? 15.219 11.445 0.514 1 64.38 99 THR B C 1
ATOM 1760 O O . THR B 1 99 ? 14.805 12.289 -0.288 1 64.38 99 THR B O 1
ATOM 1763 N N . CYS B 1 100 ? 14.961 11.258 1.759 1 67.81 100 CYS B N 1
ATOM 1764 C CA . CYS B 1 100 ? 14.039 12.258 2.297 1 67.81 100 CYS B CA 1
ATOM 1765 C C . CYS B 1 100 ? 14.797 13.336 3.061 1 67.81 100 CYS B C 1
ATOM 1767 O O . CYS B 1 100 ? 15.578 13.031 3.959 1 67.81 100 CYS B O 1
ATOM 1769 N N . GLU B 1 101 ? 14.656 14.516 2.586 1 66.06 101 GLU B N 1
ATOM 1770 C CA . GLU B 1 101 ? 15.336 15.656 3.201 1 66.06 101 GLU B CA 1
ATOM 1771 C C . GLU B 1 101 ? 14.969 15.789 4.676 1 66.06 101 GLU B C 1
ATOM 1773 O O . GLU B 1 101 ? 15.695 16.406 5.449 1 66.06 101 GLU B O 1
ATOM 1778 N N . ARG B 1 102 ? 13.906 15.133 5.07 1 71.62 102 ARG B N 1
ATOM 1779 C CA . ARG B 1 102 ? 13.422 15.266 6.441 1 71.62 102 ARG B CA 1
ATOM 1780 C C . ARG B 1 102 ? 13.656 13.984 7.23 1 71.62 102 ARG B C 1
ATOM 1782 O O . ARG B 1 102 ? 13.07 13.781 8.297 1 71.62 102 ARG B O 1
ATOM 1789 N N . ASP B 1 103 ? 14.453 13.172 6.738 1 66 103 ASP B N 1
ATOM 1790 C CA . ASP B 1 103 ? 14.672 11.828 7.273 1 66 103 ASP B CA 1
ATOM 1791 C C . ASP B 1 103 ? 14.977 11.875 8.766 1 66 103 ASP B C 1
ATOM 1793 O O . ASP B 1 103 ? 14.453 11.07 9.539 1 66 103 ASP B O 1
ATOM 1797 N N . SER B 1 104 ? 15.734 12.781 9.086 1 65.19 104 SER B N 1
ATOM 1798 C CA . SER B 1 104 ? 16.188 12.828 10.477 1 65.19 104 SER B CA 1
ATOM 1799 C C . SER B 1 104 ? 15.148 13.5 11.375 1 65.19 104 SER B C 1
ATOM 1801 O O . SER B 1 104 ? 15.18 13.344 12.594 1 65.19 104 SER B O 1
ATOM 1803 N N . THR B 1 105 ? 14.203 14.016 10.781 1 72.06 105 THR B N 1
ATOM 1804 C CA . THR B 1 105 ? 13.289 14.805 11.594 1 72.06 105 THR B CA 1
ATOM 1805 C C . THR B 1 105 ? 11.844 14.414 11.328 1 72.06 105 THR B C 1
ATOM 1807 O O . THR B 1 105 ? 10.938 14.805 12.07 1 72.06 105 THR B O 1
ATOM 1810 N N . CYS B 1 106 ? 11.727 13.555 10.414 1 81.56 106 CYS B N 1
ATOM 1811 C CA . CYS B 1 106 ? 10.352 13.273 10.023 1 81.56 106 CYS B CA 1
ATOM 1812 C C . CYS B 1 106 ? 9.68 12.328 11.016 1 81.56 106 CYS B C 1
ATOM 1814 O O . CYS B 1 106 ? 10.102 11.18 11.156 1 81.56 106 CYS B O 1
ATOM 1816 N N . GLY B 1 107 ? 8.695 12.773 11.68 1 86.06 107 GLY B N 1
ATOM 1817 C CA . GLY B 1 107 ? 7.969 12 12.664 1 86.06 107 GLY B CA 1
ATOM 1818 C C . GLY B 1 107 ? 7.09 10.93 12.047 1 86.06 107 GLY B C 1
ATOM 1819 O O . GLY B 1 107 ? 6.598 10.039 12.75 1 86.06 107 GLY B O 1
ATOM 1820 N N . VAL B 1 108 ? 6.988 11.023 10.727 1 91.06 108 VAL B N 1
ATOM 1821 C CA . VAL B 1 108 ? 6.066 10.094 10.078 1 91.06 108 VAL B CA 1
ATOM 1822 C C . VAL B 1 108 ? 6.836 8.891 9.547 1 91.06 108 VAL B C 1
ATOM 1824 O O . VAL B 1 108 ? 6.254 7.824 9.32 1 91.06 108 VAL B O 1
ATOM 1827 N N . HIS B 1 109 ? 8.125 9.016 9.367 1 89.88 109 HIS B N 1
ATOM 1828 C CA . HIS B 1 109 ? 8.977 7.98 8.797 1 89.88 109 HIS B CA 1
ATOM 1829 C C . HIS B 1 109 ? 8.836 6.668 9.562 1 89.88 109 HIS B C 1
ATOM 1831 O O . HIS B 1 109 ? 8.641 5.613 8.961 1 89.88 109 HIS B O 1
ATOM 1837 N N . PRO B 1 110 ? 8.898 6.746 10.875 1 91.69 110 PRO B N 1
ATOM 1838 C CA . PRO B 1 110 ? 8.773 5.484 11.609 1 91.69 110 PRO B CA 1
ATOM 1839 C C . PRO B 1 110 ? 7.426 4.801 11.391 1 91.69 110 PRO B C 1
ATOM 1841 O O . PRO B 1 110 ? 7.336 3.572 11.453 1 91.69 110 PRO B O 1
ATOM 1844 N N . VAL B 1 111 ? 6.41 5.551 11.148 1 93.75 111 VAL B N 1
ATOM 1845 C CA . VAL B 1 111 ? 5.09 4.977 10.914 1 93.75 111 VAL B CA 1
ATOM 1846 C C . VAL B 1 111 ? 5.086 4.199 9.602 1 93.75 111 VAL B C 1
ATOM 1848 O O . VAL B 1 111 ? 4.59 3.072 9.539 1 93.75 111 VAL B O 1
ATOM 1851 N N . TRP B 1 112 ? 5.684 4.777 8.602 1 92.12 112 TRP B N 1
ATOM 1852 C CA . TRP B 1 112 ? 5.742 4.105 7.309 1 92.12 112 TRP B CA 1
ATOM 1853 C C . TRP B 1 112 ? 6.613 2.855 7.379 1 92.12 112 TRP B C 1
ATOM 1855 O O . TRP B 1 112 ? 6.336 1.859 6.707 1 92.12 112 TRP B O 1
ATOM 1865 N N . ARG B 1 113 ? 7.652 2.92 8.164 1 92.5 113 ARG B N 1
ATOM 1866 C CA . ARG B 1 113 ? 8.469 1.731 8.391 1 92.5 113 ARG B CA 1
ATOM 1867 C C . ARG B 1 113 ? 7.652 0.619 9.039 1 92.5 113 ARG B C 1
ATOM 1869 O O . ARG B 1 113 ? 7.785 -0.55 8.672 1 92.5 113 ARG B O 1
ATOM 1876 N N . GLN B 1 114 ? 6.863 1.017 9.977 1 95.25 114 GLN B N 1
ATOM 1877 C CA . GLN B 1 114 ? 6 0.035 10.625 1 95.25 114 GLN B CA 1
ATOM 1878 C C . GLN B 1 114 ? 4.996 -0.552 9.641 1 95.25 114 GLN B C 1
ATOM 1880 O O . GLN B 1 114 ? 4.746 -1.759 9.648 1 95.25 114 GLN B O 1
ATOM 1885 N N . VAL B 1 115 ? 4.375 0.287 8.859 1 94.5 115 VAL B N 1
ATOM 1886 C CA . VAL B 1 115 ? 3.461 -0.185 7.824 1 94.5 115 VAL B CA 1
ATOM 1887 C C . VAL B 1 115 ? 4.176 -1.191 6.926 1 94.5 115 VAL B C 1
ATOM 1889 O O . VAL B 1 115 ? 3.662 -2.283 6.676 1 94.5 115 VAL B O 1
ATOM 1892 N N . GLN B 1 116 ? 5.348 -0.798 6.43 1 93.38 116 GLN B N 1
ATOM 1893 C CA . GLN B 1 116 ? 6.137 -1.679 5.578 1 93.38 116 GLN B CA 1
ATOM 1894 C C . GLN B 1 116 ? 6.379 -3.027 6.25 1 93.38 116 GLN B C 1
ATOM 1896 O O . GLN B 1 116 ? 6.18 -4.078 5.633 1 93.38 116 GLN B O 1
ATOM 1901 N N . GLN B 1 117 ? 6.797 -2.98 7.492 1 95.88 117 GLN B N 1
ATOM 1902 C CA . GLN B 1 117 ? 7.105 -4.191 8.242 1 95.88 117 GLN B CA 1
ATOM 1903 C C . GLN B 1 117 ? 5.883 -5.094 8.367 1 95.88 117 GLN B C 1
ATOM 1905 O O . GLN B 1 117 ? 5.98 -6.309 8.211 1 95.88 117 GLN B O 1
ATOM 1910 N N . ARG B 1 118 ? 4.754 -4.535 8.633 1 96.12 118 ARG B N 1
ATOM 1911 C CA . ARG B 1 118 ? 3.533 -5.32 8.789 1 96.12 118 ARG B CA 1
ATOM 1912 C C . ARG B 1 118 ? 3.127 -5.973 7.469 1 96.12 118 ARG B C 1
ATOM 1914 O O . ARG B 1 118 ? 2.73 -7.141 7.445 1 96.12 118 ARG B O 1
ATOM 1921 N N . VAL B 1 119 ? 3.215 -5.23 6.41 1 94.75 119 VAL B N 1
ATOM 1922 C CA . VAL B 1 119 ? 2.867 -5.762 5.094 1 94.75 119 VAL B CA 1
ATOM 1923 C C . VAL B 1 119 ? 3.816 -6.898 4.73 1 94.75 119 VAL B C 1
ATOM 1925 O O . VAL B 1 119 ? 3.375 -7.973 4.312 1 94.75 119 VAL B O 1
ATOM 1928 N N . VAL B 1 120 ? 5.094 -6.66 4.914 1 95.38 120 VAL B N 1
ATOM 1929 C CA . VAL B 1 120 ? 6.113 -7.656 4.602 1 95.38 120 VAL B CA 1
ATOM 1930 C C . VAL B 1 120 ? 5.875 -8.914 5.43 1 95.38 120 VAL B C 1
ATOM 1932 O O . VAL B 1 120 ? 5.969 -10.031 4.914 1 95.38 120 VAL B O 1
ATOM 1935 N N . GLU B 1 121 ? 5.59 -8.734 6.648 1 97.56 121 GLU B N 1
ATOM 1936 C CA . GLU B 1 121 ? 5.336 -9.859 7.539 1 97.56 121 GLU B CA 1
ATOM 1937 C C . GLU B 1 121 ? 4.188 -10.727 7.023 1 97.56 121 GLU B C 1
ATOM 1939 O O . GLU B 1 121 ? 4.285 -11.953 7.004 1 97.56 121 GLU B O 1
ATOM 1944 N N . VAL B 1 122 ? 3.104 -10.109 6.633 1 96.94 122 VAL B N 1
ATOM 1945 C CA . VAL B 1 122 ? 1.941 -10.844 6.148 1 96.94 122 VAL B CA 1
ATOM 1946 C C . VAL B 1 122 ? 2.301 -11.594 4.867 1 96.94 122 VAL B C 1
ATOM 1948 O O . VAL B 1 122 ? 2.043 -12.797 4.75 1 96.94 122 VAL B O 1
ATOM 1951 N N . LEU B 1 123 ? 2.887 -10.938 3.904 1 96.25 123 LEU B N 1
ATOM 1952 C CA . LEU B 1 123 ? 3.158 -11.523 2.594 1 96.25 123 LEU B CA 1
ATOM 1953 C C . LEU B 1 123 ? 4.246 -12.586 2.686 1 96.25 123 LEU B C 1
ATOM 1955 O O . LEU B 1 123 ? 4.211 -13.578 1.959 1 96.25 123 LEU B O 1
ATOM 1959 N N . ASP B 1 124 ? 5.254 -12.352 3.561 1 97.31 124 ASP B N 1
ATOM 1960 C CA . ASP B 1 124 ? 6.352 -13.297 3.746 1 97.31 124 ASP B CA 1
ATOM 1961 C C . ASP B 1 124 ? 5.871 -14.562 4.461 1 97.31 124 ASP B C 1
ATOM 1963 O O . ASP B 1 124 ? 6.496 -15.617 4.348 1 97.31 124 ASP B O 1
ATOM 1967 N N . GLY B 1 125 ? 4.805 -14.461 5.156 1 97.44 125 GLY B N 1
ATOM 1968 C CA . GLY B 1 125 ? 4.281 -15.57 5.938 1 97.44 125 GLY B CA 1
ATOM 1969 C C . GLY B 1 125 ? 3.404 -16.516 5.133 1 97.44 125 GLY B C 1
ATOM 1970 O O . GLY B 1 125 ? 2.969 -17.547 5.633 1 97.44 125 GLY B O 1
ATOM 1971 N N . VAL B 1 126 ? 3.129 -16.188 3.898 1 97.75 126 VAL B N 1
ATOM 1972 C CA . VAL B 1 126 ? 2.281 -17 3.029 1 97.75 126 VAL B CA 1
ATOM 1973 C C . VAL B 1 126 ? 3.107 -17.547 1.872 1 97.75 126 VAL B C 1
ATOM 1975 O O . VAL B 1 126 ? 3.703 -16.797 1.106 1 97.75 126 VAL B O 1
ATOM 1978 N N . THR B 1 127 ? 3.127 -18.844 1.783 1 98 127 THR B N 1
ATOM 1979 C CA . THR B 1 127 ? 3.836 -19.453 0.67 1 98 127 THR B CA 1
ATOM 1980 C C . THR B 1 127 ? 2.885 -19.734 -0.49 1 98 127 THR B C 1
ATOM 1982 O O . THR B 1 127 ? 1.664 -19.734 -0.313 1 98 127 THR B O 1
ATOM 1985 N N . ILE B 1 128 ? 3.445 -19.922 -1.644 1 97.5 128 ILE B N 1
ATOM 1986 C CA . ILE B 1 128 ? 2.646 -20.266 -2.814 1 97.5 128 ILE B CA 1
ATOM 1987 C C . ILE B 1 128 ? 1.979 -21.625 -2.604 1 97.5 128 ILE B C 1
ATOM 1989 O O . ILE B 1 128 ? 0.855 -21.844 -3.061 1 97.5 128 ILE B O 1
ATOM 1993 N N . GLU B 1 129 ? 2.678 -22.531 -1.856 1 97 129 GLU B N 1
ATOM 1994 C CA . GLU B 1 129 ? 2.055 -23.797 -1.509 1 97 129 GLU B CA 1
ATOM 1995 C C . GLU B 1 129 ? 0.77 -23.594 -0.714 1 97 129 GLU B C 1
ATOM 1997 O O . GLU B 1 129 ? -0.24 -24.25 -0.972 1 97 129 GLU B O 1
ATOM 2002 N N . ASP B 1 130 ? 0.764 -22.688 0.264 1 96.5 130 ASP B N 1
ATOM 2003 C CA . ASP B 1 130 ? -0.423 -22.359 1.052 1 96.5 130 ASP B CA 1
ATOM 2004 C C . ASP B 1 130 ? -1.586 -21.953 0.15 1 96.5 130 ASP B C 1
ATOM 2006 O O . ASP B 1 130 ? -2.729 -22.359 0.385 1 96.5 130 ASP B O 1
ATOM 2010 N N . LEU B 1 131 ? -1.296 -21.203 -0.871 1 95.56 131 LEU B N 1
ATOM 2011 C CA . LEU B 1 131 ? -2.318 -20.656 -1.752 1 95.56 131 LEU B CA 1
ATOM 2012 C C . LEU B 1 131 ? -2.793 -21.688 -2.758 1 95.56 131 LEU B C 1
ATOM 2014 O O . LEU B 1 131 ? -3.939 -21.656 -3.209 1 95.56 131 LEU B O 1
ATOM 2018 N N . ALA B 1 132 ? -1.896 -22.531 -3.158 1 94.62 132 ALA B N 1
ATOM 2019 C CA . ALA B 1 132 ? -2.223 -23.547 -4.141 1 94.62 132 ALA B CA 1
ATOM 2020 C C . ALA B 1 132 ? -3.0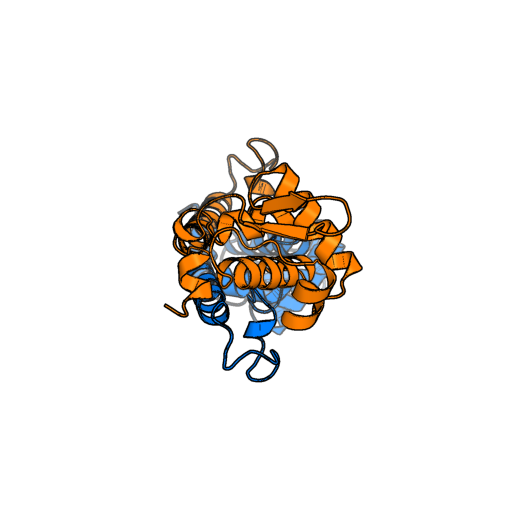61 -24.656 -3.516 1 94.62 132 ALA B C 1
ATOM 2022 O O . ALA B 1 132 ? -3.807 -25.359 -4.215 1 94.62 132 ALA B O 1
ATOM 2023 N N . THR B 1 133 ? -2.912 -24.859 -2.221 1 89.31 133 THR B N 1
ATOM 2024 C CA . THR B 1 133 ? -3.594 -25.953 -1.539 1 89.31 133 THR B CA 1
ATOM 2025 C C . THR B 1 133 ? -4.777 -25.438 -0.73 1 89.31 133 THR B C 1
ATOM 2027 O O . THR B 1 133 ? -5.535 -26.219 -0.153 1 89.31 133 THR B O 1
ATOM 2030 N N . HIS B 1 134 ? -5.203 -24.172 -0.937 1 73.88 134 HIS B N 1
ATOM 2031 C CA . HIS B 1 134 ? -6.266 -23.516 -0.185 1 73.88 134 HIS B CA 1
ATOM 2032 C C . HIS B 1 134 ? -6.109 -23.766 1.313 1 73.88 134 HIS B C 1
ATOM 2034 O O . HIS B 1 134 ? -7.066 -24.141 1.991 1 73.88 134 HIS B O 1
ATOM 2040 N N . LYS B 1 135 ? -4.957 -23.906 1.69 1 60.59 135 LYS B N 1
ATOM 2041 C CA . LYS B 1 135 ? -4.742 -24.078 3.125 1 60.59 135 LYS B CA 1
ATOM 2042 C C . LYS B 1 135 ? -4.785 -22.734 3.846 1 60.59 135 LYS B C 1
ATOM 2044 O O . LYS B 1 135 ? -4.422 -21.703 3.275 1 60.59 135 LYS B O 1
#

Organism: Geobacter metallireducens (strain ATCC 53774 / DSM 7210 / GS-15) (NCBI:txid269799)

Radius of gyration: 22.52 Å; Cα contacts (8 Å, |Δi|>4): 428; chains: 2; bounding box: 38×72×49 Å

pLDDT: mean 90.51, std 10.65, range [53.16, 98.38]

Nearest PDB structures (foldseek):
  2y75-assembly1_E  TM=8.424E-01  e=8.548E-10  Bacillus subtilis
  3t8t-assembly1_A-2  TM=8.379E-01  e=3.119E-08  Staphylococcus aureus subsp. aureus Mu50
  4cic-assembly1_B  TM=8.429E-01  e=2.941E-08  Thermincola potens JR
  4chu-assembly1_A  TM=8.594E-01  e=1.211E-07  Escherichia coli K-12
  3lwf-assembly1_A  TM=8.364E-01  e=2.316E-07  Listeria innocua

Sequence (270 aa):
MMELTRKGEYAIRGIIHLAQLPPGKVALISEIAEATDVPQTFLAKILQSFAKIGIVQSFRGAGGGFMLGRSASRITLREVVEAVEGPILPNRCLIGSGTCERDSTCGVHPVWRQVQQRVVEVLDGVTIEDLATHKMMELTRKGEYAIRGIIHLAQLPPGKVALISEIAEATDVPQTFLAKILQSFAKIGIVQSFRGAGGGFMLGRSASRITLREVVEAVEGPILPNRCLIGSGTCERDSTCGVHPVWRQVQQRVVEVLDGVTIEDLATHK

Foldseek 3Di:
DDDQDPLLVLLLLLLLVLLLDPPPQFDALVRSCVVSVHPSVSNVVLVVLVCVVQQWPFDDDPSTGIHGSDHQQPAWQQNSRCSRPNQQFPDPPVVDPPPDPCNVPDPCVVVRVVVSVVVCVVRRVHTSNCVSVVD/DDDQDPLLVLLLLLLLVLLLDPPPQFDALVRSCVVSVHPSVSNVVLVVLVCVVQQWPFDDDPSTGIHGSDHQQPAWQQNSRCSRPNQQFPDPLVVDPPPDPCNVPDPCVVVRVVVSVVVCVVRRVHTSNCVSVVD